Protein AF-A0A6H6JTF9-F1 (afdb_monomer_lite)

Foldseek 3Di:
DQVVVVVQVVVCVVVVHDDQKDKDADPQFDWDFPDDPVVAVPADQQEKAFAFDPPPPGFTDPRIIMHTPNNVNQLSCLLVCLVVPCVDPLSVPPPDPVCVRVSSVVSSVVVVRHYDHTDIDGPDRPDVLNDLDPPCVVVLVVVVVVQVVPPVSCVVCVVVNVVVVVVNVVSVVSCLVSCLVPVDLDLLLNLLSLCVVLVPDPVSVVCSVVSNVVSVVVSVVVVVVCVVPPDDPDPCPVSCPDLSSQLSVLVVQLVVCVVVVSVVVSVVSNVVSVVVVVVVVVD

Radius of gyration: 26.88 Å; chains: 1; bounding box: 50×72×64 Å

Secondary structure (DSSP, 8-state):
-HHHHHHHHHHHHHHT---SEEEEE-TTEEEEE---HHHHHT--TTEEEEEEPTTTTT-EEEEEEEEEHHHHHHHHTHHHHHHHTTTSTTTTT-S-GGGHHHHHHHHHHHTT-EEEE--EEEEEE--TTT------HHHHHHHHHHHHT-HHHHHHHHHHHHHHHHHHHHHHHHHHHHHHHHS-S-HHHHHHHHHHHHTTSHHHHHTHHHHHHHHHHHHHHHHHHHTTS-------HHHHTSHHHHHHHHHHHHHHTGGGTHHHHHHHHHHHHHHHHHHHH--

pLDDT: mean 80.0, std 16.19, range [35.72, 97.19]

Organism: Campylobacter jejuni (NCBI:txid197)

InterPro domains:
  IPR059418 Repeat of unknown function DUF8374 [PF28160] (135-279)

Sequence (283 aa):
NYQLFKSLVQYEAENNFQYDFIIKVRPDVEYNINFSIDKLEKLYINDLMIKHHESLYGGLNDNFAAGRRGAMEIYLSLWKYGFLNKSIDFFKNFPNFNSAHNLLQQFCSLMKINCICLESNTIKNFYFVDFIPPNFTKELKLDCKRIKNNIELEEKLSSSIDFLLKYEEYSKKGQLYNMVNKSCGHLSYKIGVILIHNSKTFIGILGIPIKILVCLYHHRYRTRHLISKNYYNCHSETIEESFTYRLGKSFIQASRNWYKGGYIKFWFDLYKLKKEYKNKKGK

Structure (mmCIF, N/CA/C/O backbone):
data_AF-A0A6H6JTF9-F1
#
_entry.id   AF-A0A6H6JTF9-F1
#
loop_
_atom_site.group_PDB
_atom_site.id
_atom_site.type_symbol
_atom_site.label_atom_id
_atom_site.label_alt_id
_atom_site.label_comp_id
_atom_site.label_asym_id
_atom_site.label_entity_id
_atom_site.label_seq_id
_atom_site.pdbx_PDB_ins_code
_atom_site.Cartn_x
_atom_site.Cartn_y
_atom_site.Cartn_z
_atom_site.occupancy
_atom_site.B_iso_or_equiv
_atom_site.auth_seq_id
_atom_site.auth_comp_id
_atom_site.auth_asym_id
_atom_site.auth_atom_id
_atom_site.pdbx_PDB_model_num
ATOM 1 N N . ASN A 1 1 ? -0.322 -9.987 -4.872 1.00 84.88 1 ASN A N 1
ATOM 2 C CA . ASN A 1 1 ? -0.124 -10.487 -6.253 1.00 84.88 1 ASN A CA 1
ATOM 3 C C . ASN A 1 1 ? -0.653 -11.902 -6.463 1.00 84.88 1 ASN A C 1
ATOM 5 O O . ASN A 1 1 ? -1.573 -12.039 -7.248 1.00 84.88 1 ASN A O 1
ATOM 9 N N . TYR A 1 2 ? -0.198 -12.937 -5.746 1.00 90.12 2 TYR A N 1
ATOM 10 C CA . TYR A 1 2 ? -0.671 -14.304 -6.043 1.00 90.12 2 TYR A CA 1
ATOM 11 C C . TYR A 1 2 ? -2.181 -14.530 -5.821 1.00 90.12 2 TYR A C 1
ATOM 13 O O . TYR A 1 2 ? -2.832 -15.192 -6.618 1.00 90.12 2 TYR A O 1
ATOM 21 N N . GLN A 1 3 ? -2.771 -13.935 -4.778 1.00 89.31 3 GLN A N 1
ATOM 22 C CA . GLN A 1 3 ? -4.228 -14.005 -4.574 1.00 89.31 3 GLN A CA 1
ATOM 23 C C . GLN A 1 3 ? -5.004 -13.341 -5.724 1.00 89.31 3 GLN A C 1
ATOM 25 O O . GLN A 1 3 ? -5.981 -13.909 -6.189 1.00 89.31 3 GLN A O 1
ATOM 30 N N . LEU A 1 4 ? -4.512 -12.204 -6.234 1.00 88.56 4 LEU A N 1
ATOM 31 C CA . LEU A 1 4 ? -5.079 -11.522 -7.405 1.00 88.56 4 LEU A CA 1
ATOM 32 C C . LEU A 1 4 ? -5.065 -12.435 -8.639 1.00 88.56 4 LEU A C 1
ATOM 34 O O . LEU A 1 4 ? -6.060 -12.520 -9.346 1.00 88.56 4 LEU A O 1
ATOM 38 N N . PHE A 1 5 ? -3.960 -13.151 -8.867 1.00 93.19 5 PHE A N 1
ATOM 39 C CA . PHE A 1 5 ? -3.866 -14.108 -9.968 1.00 93.19 5 PHE A CA 1
ATOM 40 C C . PHE A 1 5 ? -4.888 -15.241 -9.846 1.00 93.19 5 PHE A C 1
ATOM 42 O O . PHE A 1 5 ? -5.543 -15.576 -10.823 1.00 93.19 5 PHE A O 1
ATOM 49 N N . LYS A 1 6 ? -5.082 -15.792 -8.643 1.00 93.44 6 LYS A N 1
ATOM 50 C CA . LYS A 1 6 ? -6.104 -16.827 -8.426 1.00 93.44 6 LYS A CA 1
ATOM 51 C C . LYS A 1 6 ? -7.516 -16.321 -8.717 1.00 93.44 6 LYS A C 1
ATOM 53 O O . LYS A 1 6 ? -8.286 -17.051 -9.323 1.00 93.44 6 LYS A O 1
ATOM 58 N N . SER A 1 7 ? -7.838 -15.087 -8.325 1.00 93.12 7 SER A N 1
ATOM 59 C CA . SER A 1 7 ? -9.131 -14.473 -8.651 1.00 93.12 7 SER A CA 1
ATOM 60 C C . SER A 1 7 ? -9.325 -14.300 -10.161 1.00 93.12 7 SER A C 1
ATOM 62 O O . SER A 1 7 ? -10.415 -14.559 -10.655 1.00 93.12 7 SER A O 1
ATOM 64 N N . LEU A 1 8 ? -8.273 -13.924 -10.899 1.00 93.56 8 LEU A N 1
ATOM 65 C CA . LEU A 1 8 ? -8.310 -13.865 -12.364 1.00 93.56 8 LEU A CA 1
ATOM 66 C C . LEU A 1 8 ? -8.563 -15.252 -12.976 1.00 93.56 8 LEU A C 1
ATOM 68 O O . LEU A 1 8 ? -9.468 -15.392 -13.785 1.00 93.56 8 LEU A O 1
ATOM 72 N N . VAL A 1 9 ? -7.805 -16.273 -12.563 1.00 94.44 9 VAL A N 1
ATOM 73 C CA . VAL A 1 9 ? -7.954 -17.655 -13.063 1.00 94.44 9 VAL A CA 1
ATOM 74 C C . VAL A 1 9 ? -9.353 -18.204 -12.789 1.00 94.44 9 VAL A C 1
ATOM 76 O O . VAL A 1 9 ? -9.933 -18.877 -13.634 1.00 94.44 9 VAL A O 1
ATOM 79 N N . GLN A 1 10 ? -9.903 -17.914 -11.610 1.00 94.31 10 GLN A N 1
ATOM 80 C CA . GLN A 1 10 ? -11.269 -18.295 -11.277 1.00 94.31 10 GLN A CA 1
ATOM 81 C C . GLN A 1 10 ? -12.275 -17.635 -12.229 1.00 94.31 10 GLN A C 1
ATOM 83 O O . GLN A 1 10 ? -13.138 -18.320 -12.765 1.00 94.31 10 GLN A O 1
ATOM 88 N N . TYR A 1 11 ? -12.131 -16.335 -12.486 1.00 93.50 11 TYR A N 1
ATOM 89 C CA . TYR A 1 11 ? -13.001 -15.608 -13.407 1.00 93.50 11 TYR A CA 1
ATOM 90 C C . TYR A 1 11 ? -12.892 -16.120 -14.855 1.00 93.50 11 TYR A C 1
ATOM 92 O O . TYR A 1 11 ? -13.912 -16.313 -15.512 1.00 93.50 11 TYR A O 1
ATOM 100 N N . GLU A 1 12 ? -11.675 -16.394 -15.336 1.00 96.19 12 GLU A N 1
ATOM 101 C CA . GLU A 1 12 ? -11.415 -17.039 -16.636 1.00 96.19 12 GLU A CA 1
ATOM 102 C C . GLU A 1 12 ? -12.184 -18.373 -16.751 1.00 96.19 12 GLU A C 1
ATOM 104 O O . GLU A 1 12 ? -12.898 -18.608 -17.727 1.00 96.19 12 GLU A O 1
ATOM 109 N N . ALA A 1 13 ? -12.108 -19.216 -15.714 1.00 96.31 13 ALA A N 1
ATOM 110 C CA . ALA A 1 13 ? -12.786 -20.511 -15.673 1.00 96.31 13 ALA A CA 1
ATOM 111 C C . ALA A 1 13 ? -14.319 -20.388 -15.641 1.00 96.31 13 ALA A C 1
ATOM 113 O O . ALA A 1 13 ? -15.006 -21.108 -16.362 1.00 96.31 13 ALA A O 1
ATOM 114 N N . GLU A 1 14 ? -14.857 -19.463 -14.843 1.00 96.75 14 GLU A N 1
ATOM 115 C CA . GLU A 1 14 ? -16.302 -19.209 -14.738 1.00 96.75 14 GLU A CA 1
ATOM 116 C C . GLU A 1 14 ? -16.915 -18.717 -16.060 1.00 96.75 14 GLU A C 1
ATOM 118 O O . GLU A 1 14 ? -18.098 -18.944 -16.308 1.00 96.75 14 GLU A O 1
ATOM 123 N N . ASN A 1 15 ? -16.119 -18.074 -16.919 1.00 97.12 15 ASN A N 1
ATOM 124 C CA . ASN A 1 15 ? -16.582 -17.476 -18.173 1.00 97.12 15 ASN A CA 1
ATOM 125 C C . ASN A 1 15 ? -16.064 -18.198 -19.431 1.00 97.12 15 ASN A C 1
ATOM 127 O O . ASN A 1 15 ? -16.344 -17.757 -20.544 1.00 97.12 15 ASN A O 1
ATOM 131 N N . ASN A 1 16 ? -15.342 -19.312 -19.268 1.00 97.19 16 ASN A N 1
ATOM 132 C CA . ASN A 1 16 ? -14.824 -20.155 -20.349 1.00 97.19 16 ASN A CA 1
ATOM 133 C C . ASN A 1 16 ? -13.982 -19.398 -21.399 1.00 97.19 16 ASN A C 1
ATOM 135 O O . ASN A 1 16 ? -14.127 -19.607 -22.605 1.00 97.19 16 ASN A O 1
ATOM 139 N N . PHE A 1 17 ? -13.093 -18.512 -20.947 1.00 96.56 17 PHE A N 1
ATOM 140 C CA . PHE A 1 17 ? -12.107 -17.857 -21.808 1.00 96.56 17 PHE A CA 1
ATOM 141 C C . PHE A 1 17 ? -10.800 -17.605 -21.047 1.00 96.56 17 PHE A C 1
ATOM 143 O O . PHE A 1 17 ? -10.760 -17.686 -19.822 1.00 96.56 17 PHE A O 1
ATOM 150 N N . GLN A 1 18 ? -9.725 -17.277 -21.765 1.00 96.44 18 GLN A N 1
ATOM 151 C CA . GLN A 1 18 ? -8.445 -16.891 -21.172 1.00 96.44 18 GLN A CA 1
ATOM 152 C C . GLN A 1 18 ? -7.961 -15.571 -21.770 1.00 96.44 18 GLN A C 1
ATOM 154 O O . GLN A 1 18 ? -8.155 -15.318 -22.957 1.00 96.44 18 GLN A O 1
ATOM 159 N N . TYR A 1 19 ? -7.325 -14.730 -20.956 1.00 96.19 19 TYR A N 1
ATOM 160 C CA . TYR A 1 19 ? -6.717 -13.498 -21.447 1.00 96.19 19 TYR A CA 1
ATOM 161 C C . TYR A 1 19 ? -5.346 -13.762 -22.079 1.00 96.19 19 TYR A C 1
ATOM 163 O O . TYR A 1 19 ? -4.487 -14.381 -21.452 1.00 96.19 19 TYR A O 1
ATOM 171 N N . ASP A 1 20 ? -5.091 -13.201 -23.263 1.00 95.56 20 ASP A N 1
ATOM 172 C CA . ASP A 1 20 ? -3.766 -13.236 -23.908 1.00 95.56 20 ASP A CA 1
ATOM 173 C C . ASP A 1 20 ? -2.741 -12.336 -23.203 1.00 95.56 20 ASP A C 1
ATOM 175 O O . ASP A 1 20 ? -1.546 -12.646 -23.120 1.00 95.56 20 ASP A O 1
ATOM 179 N N . PHE A 1 21 ? -3.226 -11.219 -22.659 1.00 95.94 21 PHE A N 1
ATOM 180 C CA . PHE A 1 21 ? -2.446 -10.210 -21.954 1.00 95.94 21 PHE A CA 1
ATOM 181 C C . PHE A 1 21 ? -3.058 -9.934 -20.587 1.00 95.94 21 PHE A C 1
ATOM 183 O O . PHE A 1 21 ? -4.274 -9.833 -20.444 1.00 95.94 21 PHE A O 1
ATOM 190 N N . ILE A 1 22 ? -2.207 -9.752 -19.579 1.00 95.69 22 ILE A N 1
ATOM 191 C CA . ILE A 1 22 ? -2.634 -9.322 -18.246 1.00 95.69 22 ILE A CA 1
ATOM 192 C C . ILE A 1 22 ? -1.967 -7.988 -17.936 1.00 95.69 22 ILE A C 1
ATOM 194 O O . ILE A 1 22 ? -0.756 -7.833 -18.090 1.00 95.69 22 ILE A O 1
ATOM 198 N N . ILE A 1 23 ? -2.763 -7.046 -17.433 1.00 93.12 23 ILE A N 1
ATOM 199 C CA . ILE A 1 23 ? -2.294 -5.764 -16.913 1.00 93.12 23 ILE A CA 1
ATOM 200 C C . ILE A 1 23 ? -2.615 -5.718 -15.422 1.00 93.12 23 ILE A C 1
ATOM 202 O O . ILE A 1 23 ? -3.769 -5.820 -15.010 1.00 93.12 23 ILE A O 1
ATOM 206 N N . LYS A 1 24 ? -1.583 -5.551 -14.598 1.00 92.38 24 LYS A N 1
ATOM 207 C CA . LYS A 1 24 ? -1.696 -5.352 -13.157 1.00 92.38 24 LYS A CA 1
ATOM 208 C C . LYS A 1 24 ? -1.441 -3.888 -12.835 1.00 92.38 24 LYS A C 1
ATOM 210 O O . LYS A 1 24 ? -0.353 -3.367 -13.073 1.00 92.38 24 LYS A O 1
ATOM 215 N N . VAL A 1 25 ? -2.414 -3.273 -12.174 1.00 88.56 25 VAL A N 1
ATOM 216 C CA . VAL A 1 25 ? -2.309 -1.931 -11.596 1.00 88.56 25 VAL A CA 1
ATOM 217 C C . VAL A 1 25 ? -2.583 -1.973 -10.095 1.00 88.56 25 VAL A C 1
ATOM 219 O O . VAL A 1 25 ? -3.136 -2.938 -9.563 1.00 88.56 25 VAL A O 1
ATOM 222 N N . ARG A 1 26 ? -2.152 -0.937 -9.387 1.00 84.31 26 ARG A N 1
ATOM 223 C CA . ARG A 1 26 ? -2.557 -0.640 -8.019 1.00 84.31 26 ARG A CA 1
ATOM 224 C C . ARG A 1 26 ? -3.711 0.363 -8.053 1.00 84.31 26 ARG A C 1
ATOM 226 O O . ARG A 1 26 ? -3.613 1.353 -8.767 1.00 84.31 26 ARG A O 1
ATOM 233 N N . PRO A 1 27 ? -4.773 0.157 -7.266 1.00 79.06 27 PRO A N 1
ATOM 234 C CA . PRO A 1 27 ? -5.902 1.084 -7.240 1.00 79.06 27 PRO A CA 1
ATOM 235 C C . PRO A 1 27 ? -5.583 2.411 -6.530 1.00 79.06 27 PRO A C 1
ATOM 237 O O . PRO A 1 27 ? -6.307 3.382 -6.703 1.00 79.06 27 PRO A O 1
ATOM 240 N N . ASP A 1 28 ? -4.516 2.468 -5.728 1.00 73.31 28 ASP A N 1
ATOM 241 C CA . ASP A 1 28 ? -4.126 3.632 -4.923 1.00 73.31 28 ASP A CA 1
ATOM 242 C C . ASP A 1 28 ? -3.075 4.536 -5.597 1.00 73.31 28 ASP A C 1
ATOM 244 O O . ASP A 1 28 ? -2.430 5.349 -4.934 1.00 73.31 28 ASP A O 1
ATOM 248 N N . VAL A 1 29 ? -2.860 4.392 -6.906 1.00 74.25 29 VAL A N 1
ATOM 249 C CA . VAL A 1 29 ? -1.847 5.146 -7.657 1.00 74.25 29 VAL A CA 1
ATOM 250 C C . VAL A 1 29 ? -2.489 5.818 -8.865 1.00 74.25 29 VAL A C 1
ATOM 252 O O . VAL A 1 29 ? -3.245 5.194 -9.604 1.00 74.25 29 VAL A O 1
ATOM 255 N N . GLU A 1 30 ? -2.162 7.094 -9.080 1.00 75.88 30 GLU A N 1
ATOM 256 C CA . GLU A 1 30 ? -2.507 7.799 -10.313 1.00 75.88 30 GLU A CA 1
ATOM 257 C C . GLU A 1 30 ? -1.397 7.598 -11.351 1.00 75.88 30 GLU A C 1
ATOM 259 O O . GLU A 1 30 ? -0.212 7.846 -11.093 1.00 75.88 30 GLU A O 1
ATOM 264 N N . TYR A 1 31 ? -1.791 7.135 -12.533 1.00 73.44 31 TYR A N 1
ATOM 265 C CA . TYR A 1 31 ? -0.878 6.722 -13.586 1.00 73.44 31 TYR A CA 1
ATOM 266 C C . TYR A 1 31 ? -0.870 7.725 -14.735 1.00 73.44 31 TYR A C 1
ATOM 268 O O . TYR A 1 31 ? -1.893 7.945 -15.373 1.00 73.44 31 TYR A O 1
ATOM 276 N N . ASN A 1 32 ? 0.310 8.258 -15.055 1.00 78.69 32 ASN A N 1
ATOM 277 C CA . ASN A 1 32 ? 0.595 8.825 -16.369 1.00 78.69 32 ASN A CA 1
ATOM 278 C C . ASN A 1 32 ? 1.645 7.949 -17.042 1.00 78.69 32 ASN A C 1
ATOM 280 O O . ASN A 1 32 ? 2.846 8.054 -16.774 1.00 78.69 32 ASN A O 1
ATOM 284 N N . ILE A 1 33 ? 1.153 6.996 -17.825 1.00 71.69 33 ILE A N 1
ATOM 285 C CA . ILE A 1 33 ? 1.964 5.969 -18.460 1.00 71.69 33 ILE A CA 1
ATOM 286 C C . ILE A 1 33 ? 1.869 6.153 -19.969 1.00 71.69 33 ILE A C 1
ATOM 288 O O . ILE A 1 33 ? 0.774 6.227 -20.522 1.00 71.69 33 ILE A O 1
ATOM 292 N N . ASN A 1 34 ? 3.020 6.130 -20.642 1.00 75.44 34 ASN A N 1
ATOM 293 C CA . ASN A 1 34 ? 3.084 6.009 -22.092 1.00 75.44 34 ASN A CA 1
ATOM 294 C C . ASN A 1 34 ? 2.779 4.555 -22.521 1.00 75.44 34 ASN A C 1
ATOM 296 O O . ASN A 1 34 ? 3.687 3.771 -22.820 1.00 75.44 34 ASN A O 1
ATOM 300 N N . PHE A 1 35 ? 1.496 4.189 -22.507 1.00 80.38 35 PHE A N 1
ATOM 301 C CA . PHE A 1 35 ? 0.985 2.842 -22.772 1.00 80.38 35 PHE A CA 1
ATOM 302 C C . PHE A 1 35 ? 0.077 2.817 -24.008 1.00 80.38 35 PHE A C 1
ATOM 304 O O . PHE A 1 35 ? -0.772 3.691 -24.162 1.00 80.38 35 PHE A O 1
ATOM 311 N N . SER A 1 36 ? 0.231 1.808 -24.868 1.00 84.19 36 SER A N 1
ATOM 312 C CA . SER A 1 36 ? -0.639 1.577 -26.028 1.00 84.19 36 SER A CA 1
ATOM 313 C C . SER A 1 36 ? -0.789 0.081 -26.312 1.00 84.19 36 SER A C 1
ATOM 315 O O . SER A 1 36 ? 0.049 -0.721 -25.891 1.00 84.19 36 SER A O 1
ATOM 317 N N . ILE A 1 37 ? -1.843 -0.289 -27.043 1.00 86.00 37 ILE A N 1
ATOM 318 C CA . ILE A 1 37 ? -2.088 -1.677 -27.466 1.00 86.00 37 ILE A CA 1
ATOM 319 C C . ILE A 1 37 ? -0.940 -2.169 -28.361 1.00 86.00 37 ILE A C 1
ATOM 321 O O . ILE A 1 37 ? -0.381 -3.227 -28.095 1.00 86.00 37 ILE A O 1
ATOM 325 N N . ASP A 1 38 ? -0.467 -1.345 -29.300 1.00 89.38 38 ASP A N 1
ATOM 326 C CA . ASP A 1 38 ? 0.670 -1.684 -30.173 1.00 89.38 38 ASP A CA 1
ATOM 327 C C . ASP A 1 38 ? 1.943 -2.063 -29.399 1.00 89.38 38 ASP A C 1
ATOM 329 O O . ASP A 1 38 ? 2.763 -2.851 -29.870 1.00 89.38 38 ASP A O 1
ATOM 333 N N . LYS A 1 39 ? 2.154 -1.474 -28.213 1.00 87.62 39 LYS A N 1
ATOM 334 C CA . LYS A 1 39 ? 3.294 -1.812 -27.350 1.00 87.62 39 LYS A CA 1
ATOM 335 C C . LYS A 1 39 ? 3.121 -3.177 -26.696 1.00 87.62 39 LYS A C 1
ATOM 337 O O . LYS A 1 39 ? 4.109 -3.894 -26.579 1.00 87.62 39 LYS A O 1
ATOM 342 N N . LEU A 1 40 ? 1.899 -3.534 -26.294 1.00 90.31 40 LEU A N 1
ATOM 343 C CA . LEU A 1 40 ? 1.593 -4.864 -25.764 1.00 90.31 40 LEU A CA 1
ATOM 344 C C . LEU A 1 40 ? 1.783 -5.944 -26.827 1.00 90.31 40 LEU A C 1
ATOM 346 O O . LEU A 1 40 ? 2.399 -6.969 -26.553 1.00 90.31 40 LEU A O 1
ATOM 350 N N . GLU A 1 41 ? 1.286 -5.713 -28.041 1.00 91.62 41 GLU A N 1
ATOM 351 C CA . GLU A 1 41 ? 1.346 -6.704 -29.120 1.00 91.62 41 GLU A CA 1
ATOM 352 C C . GLU A 1 41 ? 2.786 -7.055 -29.516 1.00 91.62 41 GLU A C 1
ATOM 354 O O . GLU A 1 41 ? 3.077 -8.206 -29.851 1.00 91.62 41 GLU A O 1
ATOM 359 N N . LYS A 1 42 ? 3.703 -6.087 -29.390 1.00 92.94 42 LYS A N 1
ATOM 360 C CA . LYS A 1 42 ? 5.143 -6.247 -29.646 1.00 92.94 42 LYS A CA 1
ATOM 361 C C . LYS A 1 42 ? 5.900 -7.024 -28.565 1.00 92.94 42 LYS A C 1
ATOM 363 O O . LYS A 1 42 ? 7.075 -7.313 -28.771 1.00 92.94 42 LYS A O 1
ATOM 368 N N . LEU A 1 43 ? 5.274 -7.353 -27.434 1.00 93.75 43 LEU A N 1
ATOM 369 C CA . LEU A 1 43 ? 5.933 -8.106 -26.368 1.00 93.75 43 LEU A CA 1
ATOM 370 C C . LEU A 1 43 ? 6.176 -9.556 -26.780 1.00 93.75 43 LEU A C 1
ATOM 372 O O . LEU A 1 43 ? 5.259 -10.251 -27.234 1.00 93.75 43 LEU A O 1
ATOM 376 N N . TYR A 1 44 ? 7.392 -10.042 -26.541 1.00 95.00 44 TYR A N 1
ATOM 377 C CA . TYR A 1 44 ? 7.704 -11.464 -26.614 1.00 95.00 44 TYR A CA 1
ATOM 378 C C . TYR A 1 44 ? 7.115 -12.224 -25.417 1.00 95.00 44 TYR A C 1
ATOM 380 O O . TYR A 1 44 ? 6.645 -11.649 -24.435 1.00 95.00 44 TYR A O 1
ATOM 388 N N . ILE A 1 45 ? 7.128 -13.558 -25.492 1.00 95.25 45 ILE A N 1
ATOM 389 C CA . ILE A 1 45 ? 6.483 -14.439 -24.503 1.00 95.25 45 ILE A CA 1
ATOM 390 C C . ILE A 1 45 ? 6.988 -14.255 -23.065 1.00 95.25 45 ILE A C 1
ATOM 392 O O . ILE A 1 45 ? 6.212 -14.435 -22.128 1.00 95.25 45 ILE A O 1
ATOM 396 N N . ASN A 1 46 ? 8.249 -13.845 -22.904 1.00 96.31 46 ASN A N 1
ATOM 397 C CA . ASN A 1 46 ? 8.899 -13.624 -21.611 1.00 96.31 46 ASN A CA 1
ATOM 398 C C . ASN A 1 46 ? 9.080 -12.140 -21.274 1.00 96.31 46 ASN A C 1
ATOM 400 O O . ASN A 1 46 ? 9.720 -11.819 -20.272 1.00 96.31 46 ASN A O 1
ATOM 404 N N . ASP A 1 47 ? 8.551 -11.237 -22.097 1.00 96.00 47 ASP A N 1
ATOM 405 C CA . ASP A 1 47 ? 8.677 -9.812 -21.844 1.00 96.00 47 ASP A CA 1
ATOM 406 C C . ASP A 1 47 ? 7.656 -9.356 -20.804 1.00 96.00 47 ASP A C 1
ATOM 408 O O . ASP A 1 47 ? 6.473 -9.709 -20.834 1.00 96.00 47 ASP A O 1
ATOM 412 N N . LEU A 1 48 ? 8.134 -8.522 -19.887 1.00 94.94 48 LEU A N 1
ATOM 413 C CA . LEU A 1 48 ? 7.345 -7.901 -18.842 1.00 94.94 48 LEU A CA 1
ATOM 414 C C . LEU A 1 48 ? 7.584 -6.396 -18.881 1.00 94.94 48 LEU A C 1
ATOM 416 O O . LEU A 1 48 ? 8.643 -5.914 -18.482 1.00 94.94 48 LEU A O 1
ATOM 420 N N . MET A 1 49 ? 6.581 -5.643 -19.319 1.00 93.06 49 MET A N 1
ATOM 421 C CA . MET A 1 49 ? 6.570 -4.194 -19.153 1.00 93.06 49 MET A CA 1
ATOM 422 C C . MET A 1 49 ? 6.353 -3.880 -17.679 1.00 93.06 49 MET A C 1
ATOM 424 O O . MET A 1 49 ? 5.298 -4.183 -17.124 1.00 93.06 49 MET A O 1
ATOM 428 N N . ILE A 1 50 ? 7.336 -3.263 -17.031 1.00 90.44 50 ILE A N 1
ATOM 429 C CA . ILE A 1 50 ? 7.286 -2.986 -15.595 1.00 90.44 50 ILE A CA 1
ATOM 430 C C . ILE A 1 50 ? 7.901 -1.628 -15.278 1.00 90.44 50 ILE A C 1
ATOM 432 O O . ILE A 1 50 ? 8.858 -1.164 -15.909 1.00 90.44 50 ILE A O 1
ATOM 436 N N . LYS A 1 51 ? 7.330 -0.959 -14.276 1.00 85.94 51 LYS A N 1
ATOM 437 C CA . LYS A 1 51 ? 7.857 0.316 -13.803 1.00 85.94 51 LYS A CA 1
ATOM 438 C C . LYS A 1 51 ? 9.207 0.099 -13.116 1.00 85.94 51 LYS A C 1
ATOM 440 O O . LYS A 1 51 ? 9.352 -0.801 -12.293 1.00 85.94 51 LYS A O 1
ATOM 445 N N . HIS A 1 52 ? 10.172 0.959 -13.414 1.00 84.62 52 HIS A N 1
ATOM 446 C CA . HIS A 1 52 ? 11.452 1.000 -12.711 1.00 84.62 52 HIS A CA 1
ATOM 447 C C . HIS A 1 52 ? 11.447 2.140 -11.691 1.00 84.62 52 HIS A C 1
ATOM 449 O O . HIS A 1 52 ? 10.731 3.134 -11.834 1.00 84.62 52 HIS A O 1
ATOM 455 N N . HIS A 1 53 ? 12.204 1.977 -10.615 1.00 73.31 53 HIS A N 1
ATOM 456 C CA . HIS A 1 53 ? 12.319 2.980 -9.572 1.00 73.31 53 HIS A CA 1
ATOM 457 C C . HIS A 1 53 ? 13.360 4.030 -9.972 1.00 73.31 53 HIS A C 1
ATOM 459 O O . HIS A 1 53 ? 14.544 3.715 -10.086 1.00 73.31 53 HIS A O 1
ATOM 465 N N . GLU A 1 54 ? 12.937 5.287 -10.115 1.00 65.00 54 GLU A N 1
ATOM 466 C CA . GLU A 1 54 ? 13.826 6.399 -10.491 1.00 65.00 54 GLU A CA 1
ATOM 467 C C . GLU A 1 54 ? 14.961 6.609 -9.471 1.00 65.00 54 GLU A C 1
ATOM 469 O O . GLU A 1 54 ? 16.075 6.958 -9.842 1.00 65.00 54 GLU A O 1
ATOM 474 N N . SER A 1 55 ? 14.709 6.345 -8.181 1.00 61.72 55 SER A N 1
ATOM 475 C CA . SER A 1 55 ? 15.676 6.599 -7.100 1.00 61.72 55 SER A CA 1
ATOM 476 C C . SER A 1 55 ? 16.427 5.374 -6.551 1.00 61.72 55 SER A C 1
ATOM 478 O O . SER A 1 55 ? 17.219 5.542 -5.629 1.00 61.72 55 SER A O 1
ATOM 480 N N . LEU A 1 56 ? 16.170 4.149 -7.035 1.00 58.44 56 LEU A N 1
ATOM 481 C CA . LEU A 1 56 ? 16.809 2.916 -6.520 1.00 58.44 56 LEU A CA 1
ATOM 482 C C . LEU A 1 56 ? 17.659 2.224 -7.594 1.00 58.44 56 LEU A C 1
ATOM 484 O O . LEU A 1 56 ? 17.542 1.017 -7.787 1.00 58.44 56 LEU A O 1
ATOM 488 N N . TYR A 1 57 ? 18.479 2.988 -8.320 1.00 61.66 57 TYR A N 1
ATOM 489 C CA . TYR A 1 57 ? 19.421 2.455 -9.317 1.00 61.66 57 TYR A CA 1
ATOM 490 C C . TYR A 1 57 ? 18.778 1.506 -10.354 1.00 61.66 57 TYR A C 1
ATOM 492 O O . TYR A 1 57 ? 19.401 0.541 -10.786 1.00 61.66 57 TYR A O 1
ATOM 500 N N . GLY A 1 58 ? 17.519 1.751 -10.741 1.00 67.88 58 GLY A N 1
ATOM 501 C CA . GLY A 1 58 ? 16.815 0.923 -11.727 1.00 67.88 58 GLY A CA 1
ATOM 502 C C . GLY A 1 58 ? 16.143 -0.344 -11.180 1.00 67.88 58 GLY A C 1
ATOM 503 O O . GLY A 1 58 ? 15.752 -1.198 -11.969 1.00 67.88 58 GLY A O 1
ATOM 504 N N . GLY A 1 59 ? 15.965 -0.482 -9.861 1.00 79.94 59 GLY A N 1
ATOM 505 C CA . GLY A 1 59 ? 15.190 -1.588 -9.283 1.00 79.94 59 GLY A CA 1
ATOM 506 C C . GLY A 1 59 ? 13.731 -1.633 -9.766 1.00 79.94 59 GLY A C 1
ATOM 507 O O . GLY A 1 59 ? 13.144 -0.606 -10.118 1.00 79.94 59 GLY A O 1
ATOM 508 N N . LEU A 1 60 ? 13.120 -2.821 -9.757 1.00 87.31 60 LEU A N 1
ATOM 509 C CA . LEU A 1 60 ? 11.741 -3.008 -10.221 1.00 87.31 60 LEU A CA 1
ATOM 510 C C . LEU A 1 60 ? 10.713 -2.501 -9.199 1.00 87.31 60 LEU A C 1
ATOM 512 O O . LEU A 1 60 ? 10.802 -2.761 -7.995 1.00 87.31 60 LEU A O 1
ATOM 516 N N . ASN A 1 61 ? 9.691 -1.808 -9.693 1.00 85.19 61 ASN A N 1
ATOM 517 C CA . ASN A 1 61 ? 8.574 -1.292 -8.915 1.00 85.19 61 ASN A CA 1
ATOM 518 C C . ASN A 1 61 ? 7.289 -2.041 -9.296 1.00 85.19 61 ASN A C 1
ATOM 520 O O . ASN A 1 61 ? 6.872 -2.052 -10.452 1.00 85.19 61 ASN A O 1
ATOM 524 N N . ASP A 1 62 ? 6.635 -2.645 -8.306 1.00 84.12 62 ASP A N 1
ATOM 525 C CA . ASP A 1 62 ? 5.450 -3.474 -8.500 1.00 84.12 62 ASP A CA 1
ATOM 526 C C . ASP A 1 62 ? 4.150 -2.669 -8.652 1.00 84.12 62 ASP A C 1
ATOM 528 O O . ASP A 1 62 ? 3.072 -3.258 -8.711 1.00 84.12 62 ASP A O 1
ATOM 532 N N . ASN A 1 63 ? 4.212 -1.337 -8.750 1.00 86.56 63 ASN A N 1
ATOM 533 C CA . ASN A 1 63 ? 3.044 -0.485 -8.964 1.00 86.56 63 ASN A CA 1
ATOM 534 C C . ASN A 1 63 ? 2.300 -0.812 -10.263 1.00 86.56 63 ASN A C 1
ATOM 536 O O . ASN A 1 63 ? 1.071 -0.806 -10.264 1.00 86.56 63 ASN A O 1
ATOM 540 N N . PHE A 1 64 ? 3.021 -1.101 -11.344 1.00 89.50 64 PHE A N 1
ATOM 541 C CA . PHE A 1 64 ? 2.461 -1.447 -12.649 1.00 89.50 64 PHE A CA 1
ATOM 542 C C . PHE A 1 64 ? 3.257 -2.596 -13.257 1.00 89.50 64 PHE A C 1
ATOM 544 O O . PHE A 1 64 ? 4.487 -2.546 -13.252 1.00 89.50 64 PHE A O 1
ATOM 551 N N . ALA A 1 65 ? 2.563 -3.581 -13.822 1.00 92.75 65 ALA A N 1
ATOM 552 C CA . ALA A 1 65 ? 3.172 -4.614 -14.648 1.00 92.75 65 ALA A CA 1
ATOM 553 C C . ALA A 1 65 ? 2.201 -5.055 -15.749 1.00 92.75 65 ALA A C 1
ATOM 555 O O . ALA A 1 65 ? 1.010 -5.212 -15.483 1.00 92.75 65 ALA A O 1
ATOM 556 N N . ALA A 1 66 ? 2.697 -5.276 -16.960 1.00 94.12 66 ALA A N 1
ATOM 557 C CA . ALA A 1 66 ? 1.914 -5.801 -18.069 1.00 94.12 66 ALA A CA 1
ATOM 558 C C . ALA A 1 66 ? 2.746 -6.758 -18.920 1.00 94.12 66 ALA A C 1
ATOM 560 O O . ALA A 1 66 ? 3.945 -6.560 -19.107 1.00 94.12 66 ALA A O 1
ATOM 561 N N . GLY A 1 67 ? 2.105 -7.788 -19.454 1.00 95.56 67 GLY A N 1
ATOM 562 C CA . GLY A 1 67 ? 2.769 -8.767 -20.301 1.00 95.56 67 GLY A CA 1
ATOM 563 C C . GLY A 1 67 ? 1.804 -9.810 -20.831 1.00 95.56 67 GLY A C 1
ATOM 564 O O . GLY A 1 67 ? 0.610 -9.798 -20.512 1.00 95.56 67 GLY A O 1
ATOM 565 N N . ARG A 1 68 ? 2.337 -10.736 -21.628 1.00 96.06 68 ARG A N 1
ATOM 566 C CA . ARG A 1 68 ? 1.588 -11.920 -22.058 1.00 96.06 68 ARG A CA 1
ATOM 567 C C . ARG A 1 68 ? 1.230 -12.796 -20.861 1.00 96.06 68 ARG A C 1
ATOM 569 O O . ARG A 1 68 ? 1.912 -12.785 -19.830 1.00 96.06 68 ARG A O 1
ATOM 576 N N . ARG A 1 69 ? 0.172 -13.591 -21.019 1.00 95.19 69 ARG A N 1
ATOM 577 C CA . ARG A 1 69 ? -0.403 -14.456 -19.979 1.00 95.19 69 ARG A CA 1
ATOM 578 C C . ARG A 1 69 ? 0.633 -15.269 -19.201 1.00 95.19 69 ARG A C 1
ATOM 580 O O . ARG A 1 69 ? 0.572 -15.302 -17.973 1.00 95.19 69 ARG A O 1
ATOM 587 N N . GLY A 1 70 ? 1.589 -15.882 -19.903 1.00 95.44 70 GLY A N 1
ATOM 588 C CA . GLY A 1 70 ? 2.650 -16.703 -19.307 1.00 95.44 70 GLY A CA 1
ATOM 589 C C . GLY A 1 70 ? 3.628 -15.904 -18.439 1.00 95.44 70 GLY A C 1
ATOM 590 O O . GLY A 1 70 ? 3.832 -16.243 -17.273 1.00 95.44 70 GLY A O 1
ATOM 591 N N . ALA A 1 71 ? 4.181 -14.802 -18.958 1.00 96.75 71 ALA A N 1
ATOM 592 C CA . ALA A 1 71 ? 5.079 -13.931 -18.192 1.00 96.75 71 ALA A CA 1
ATOM 593 C C . ALA A 1 71 ? 4.395 -13.368 -16.934 1.00 96.75 71 ALA A C 1
ATOM 595 O O . ALA A 1 71 ? 4.980 -13.346 -15.848 1.00 96.75 71 ALA A O 1
ATOM 596 N N . MET A 1 72 ? 3.129 -12.961 -17.062 1.00 97.12 72 MET A N 1
ATOM 597 C CA . MET A 1 72 ? 2.358 -12.404 -15.951 1.00 97.12 72 MET A CA 1
ATOM 598 C C . MET A 1 72 ? 1.992 -13.445 -14.892 1.00 97.12 72 MET A C 1
ATOM 600 O O . MET A 1 72 ? 2.006 -13.125 -13.704 1.00 97.12 72 MET A O 1
ATOM 604 N N . GLU A 1 73 ? 1.728 -14.693 -15.276 1.00 96.81 73 GLU A N 1
ATOM 605 C CA . GLU A 1 73 ? 1.540 -15.793 -14.326 1.00 96.81 73 GLU A CA 1
ATOM 606 C C . GLU A 1 73 ? 2.776 -16.008 -13.454 1.00 96.81 73 GLU A C 1
ATOM 608 O O . GLU A 1 73 ? 2.666 -16.101 -12.226 1.00 96.81 73 GLU A O 1
ATOM 613 N N . ILE A 1 74 ? 3.956 -16.036 -14.075 1.00 96.56 74 ILE A N 1
ATOM 614 C CA . ILE A 1 74 ? 5.221 -16.189 -13.361 1.00 96.56 74 ILE A CA 1
ATOM 615 C C . ILE A 1 74 ? 5.429 -15.005 -12.412 1.00 96.56 74 ILE A C 1
ATOM 617 O O . ILE A 1 74 ? 5.625 -15.208 -11.210 1.00 96.56 74 ILE A O 1
ATOM 621 N N . TYR A 1 75 ? 5.319 -13.777 -12.928 1.00 96.12 75 TYR A N 1
ATOM 622 C CA . TYR A 1 75 ? 5.465 -12.542 -12.154 1.00 96.12 75 TYR A CA 1
ATOM 623 C C . TYR A 1 75 ? 4.524 -12.500 -10.936 1.00 96.12 75 TYR A C 1
ATOM 625 O O . TYR A 1 75 ? 4.955 -12.244 -9.806 1.00 96.12 75 TYR A O 1
ATOM 633 N N . LEU A 1 76 ? 3.235 -12.807 -11.123 1.00 95.94 76 LEU A N 1
ATOM 634 C CA . LEU A 1 76 ? 2.246 -12.783 -10.041 1.00 95.94 76 LEU A CA 1
ATOM 635 C C . LEU A 1 76 ? 2.434 -13.929 -9.031 1.00 95.94 76 LEU A C 1
ATOM 637 O O . LEU A 1 76 ? 1.946 -13.829 -7.898 1.00 95.94 76 LEU A O 1
ATOM 641 N N . SER A 1 77 ? 3.173 -14.975 -9.408 1.00 95.62 77 SER A N 1
ATOM 642 C CA . SER A 1 77 ? 3.436 -16.167 -8.599 1.00 95.62 77 SER A CA 1
ATOM 643 C C . SER A 1 77 ? 4.681 -16.083 -7.714 1.00 95.62 77 SER A C 1
ATOM 645 O O . SER A 1 77 ? 4.931 -17.037 -6.979 1.00 95.62 77 SER A O 1
ATOM 647 N N . LEU A 1 78 ? 5.419 -14.962 -7.682 1.00 93.62 78 LEU A N 1
ATOM 648 C CA . LEU A 1 78 ? 6.591 -14.777 -6.800 1.00 93.62 78 LEU A CA 1
ATOM 649 C C . LEU A 1 78 ? 6.339 -15.276 -5.365 1.00 93.62 78 LEU A C 1
ATOM 651 O O . LEU A 1 78 ? 7.127 -16.036 -4.814 1.00 93.62 78 LEU A O 1
ATOM 655 N N . TRP A 1 79 ? 5.207 -14.892 -4.770 1.00 91.88 79 TRP A N 1
ATOM 656 C CA . TRP A 1 79 ? 4.861 -15.282 -3.399 1.00 91.88 79 TRP A CA 1
ATOM 657 C C . TRP A 1 79 ? 4.585 -16.783 -3.257 1.00 91.88 79 TRP A C 1
ATOM 659 O O . TRP A 1 79 ? 4.965 -17.374 -2.250 1.00 91.88 79 TRP A O 1
ATOM 669 N N . LYS A 1 80 ? 3.960 -17.411 -4.262 1.00 93.88 80 LYS A N 1
ATOM 670 C CA . LYS A 1 80 ? 3.747 -18.866 -4.299 1.00 93.88 80 LYS A CA 1
ATOM 671 C C . LYS A 1 80 ? 5.097 -19.581 -4.292 1.00 93.88 80 LYS A C 1
ATOM 673 O O . LYS A 1 80 ? 5.325 -20.439 -3.444 1.00 93.88 80 LYS A O 1
ATOM 678 N N . TYR A 1 81 ? 5.997 -19.192 -5.195 1.00 93.56 81 TYR A N 1
ATOM 679 C CA . TYR A 1 81 ? 7.331 -19.783 -5.283 1.00 93.56 81 TYR A CA 1
ATOM 680 C C . TYR A 1 81 ? 8.148 -19.549 -4.013 1.00 93.56 81 TYR A C 1
ATOM 682 O O . TYR A 1 81 ? 8.759 -20.495 -3.522 1.00 93.56 81 TYR A O 1
ATOM 690 N N . GLY A 1 82 ? 8.087 -18.345 -3.438 1.00 92.56 82 GLY A N 1
ATOM 691 C CA . GLY A 1 82 ? 8.806 -18.015 -2.210 1.00 92.56 82 GLY A CA 1
ATOM 692 C C . GLY A 1 82 ? 8.383 -18.839 -0.999 1.00 92.56 82 GLY A C 1
ATOM 693 O O . GLY A 1 82 ? 9.233 -19.247 -0.213 1.00 92.56 82 GLY A O 1
ATOM 694 N N . PHE A 1 83 ? 7.092 -19.153 -0.859 1.00 92.75 83 PHE A N 1
ATOM 695 C CA . PHE A 1 83 ? 6.635 -20.033 0.219 1.00 92.75 83 PHE A CA 1
ATOM 696 C C . PHE A 1 83 ? 6.955 -21.511 -0.023 1.00 92.75 83 PHE A C 1
ATOM 698 O O . PHE A 1 83 ? 7.267 -22.213 0.936 1.00 92.75 83 PHE A O 1
ATOM 705 N N . LEU A 1 84 ? 6.888 -21.982 -1.273 1.00 94.38 84 LEU A N 1
ATOM 706 C CA . LEU A 1 84 ? 7.117 -23.393 -1.604 1.00 94.38 84 LEU A CA 1
ATOM 707 C C . LEU A 1 84 ? 8.600 -23.787 -1.601 1.00 94.38 84 LEU A C 1
ATOM 709 O O . LEU A 1 84 ? 8.920 -24.933 -1.309 1.00 94.38 84 LEU A O 1
ATOM 713 N N . ASN A 1 85 ? 9.507 -22.858 -1.909 1.00 93.00 85 ASN A N 1
ATOM 714 C CA . ASN A 1 85 ? 10.913 -23.170 -2.185 1.00 93.00 85 ASN A CA 1
ATOM 715 C C . ASN A 1 85 ? 11.876 -22.674 -1.098 1.00 93.00 85 ASN A C 1
ATOM 717 O O . ASN A 1 85 ? 12.997 -22.275 -1.400 1.00 93.00 85 ASN A O 1
ATOM 721 N N . LYS A 1 86 ? 11.472 -22.716 0.179 1.00 92.75 86 LYS A N 1
ATOM 722 C CA . LYS A 1 86 ? 12.315 -22.271 1.310 1.00 92.75 86 LYS A CA 1
ATOM 723 C C . LYS A 1 86 ? 13.633 -23.041 1.475 1.00 92.75 86 LYS A C 1
ATOM 725 O O . LYS A 1 86 ? 14.504 -22.587 2.209 1.00 92.75 86 LYS A O 1
ATOM 730 N N . SER A 1 87 ? 13.783 -24.189 0.816 1.00 92.75 87 SER A N 1
ATOM 731 C CA . SER A 1 87 ? 15.038 -24.945 0.759 1.00 92.75 87 SER A CA 1
ATOM 732 C C . SER A 1 87 ? 16.109 -24.284 -0.116 1.00 92.75 87 SER A C 1
ATOM 734 O O . SER A 1 87 ? 17.288 -24.570 0.063 1.00 92.75 87 SER A O 1
ATOM 736 N N . ILE A 1 88 ? 15.725 -23.406 -1.046 1.00 89.88 88 ILE A N 1
ATOM 737 C CA . ILE A 1 88 ? 16.654 -22.666 -1.903 1.00 89.88 88 ILE A CA 1
ATOM 738 C C . ILE A 1 88 ? 17.124 -21.425 -1.144 1.00 89.88 88 ILE A C 1
ATOM 740 O O . ILE A 1 88 ? 16.294 -20.658 -0.655 1.00 89.88 88 ILE A O 1
ATOM 744 N N . ASP A 1 89 ? 18.436 -21.174 -1.107 1.00 89.69 89 ASP A N 1
ATOM 745 C CA . ASP A 1 89 ? 19.014 -20.024 -0.394 1.00 89.69 89 ASP A CA 1
ATOM 746 C C . ASP A 1 89 ? 18.362 -18.687 -0.781 1.00 89.69 89 ASP A C 1
ATOM 748 O O . ASP A 1 89 ? 18.106 -17.847 0.082 1.00 89.69 89 ASP A O 1
ATOM 752 N N . PHE A 1 90 ? 17.986 -18.534 -2.055 1.00 89.00 90 PHE A N 1
ATOM 753 C CA . PHE A 1 90 ? 17.241 -17.383 -2.571 1.00 89.00 90 PHE A CA 1
ATOM 754 C C . PHE A 1 90 ? 15.929 -17.095 -1.810 1.00 89.00 90 PHE A C 1
ATOM 756 O O . PHE A 1 90 ? 15.601 -15.938 -1.551 1.00 89.00 90 PHE A O 1
ATOM 763 N N . PHE A 1 91 ? 15.184 -18.132 -1.411 1.00 91.75 91 PHE A N 1
ATOM 764 C CA . PHE A 1 91 ? 13.888 -18.016 -0.728 1.00 91.75 91 PHE A CA 1
ATOM 765 C C . PHE A 1 91 ? 13.928 -18.399 0.757 1.00 91.75 91 PHE A C 1
ATOM 767 O O . PHE A 1 91 ? 12.906 -18.314 1.440 1.00 91.75 91 PHE A O 1
ATOM 774 N N . LYS A 1 92 ? 15.093 -18.779 1.288 1.00 90.38 92 LYS A N 1
ATOM 775 C CA . LYS A 1 92 ? 15.274 -19.248 2.670 1.00 90.38 92 LYS A CA 1
ATOM 776 C C . LYS A 1 92 ? 14.677 -18.307 3.719 1.00 90.38 92 LYS A C 1
ATOM 778 O O . LYS A 1 92 ? 14.013 -18.751 4.651 1.00 90.38 92 LYS A O 1
ATOM 783 N N . ASN A 1 93 ? 14.850 -17.001 3.512 1.00 88.56 93 ASN A N 1
ATOM 784 C CA . ASN A 1 93 ? 14.363 -15.948 4.408 1.00 88.56 93 ASN A CA 1
ATOM 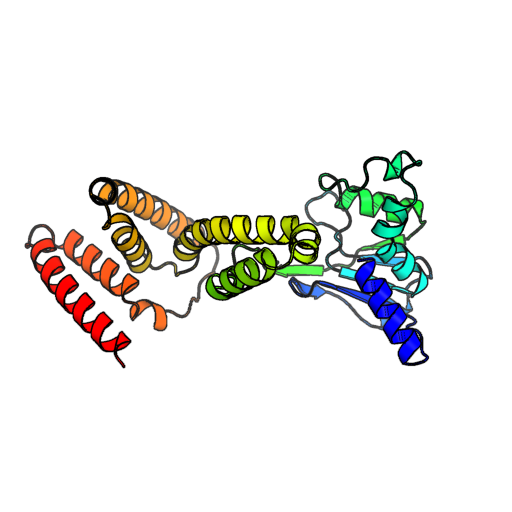785 C C . ASN A 1 93 ? 13.056 -15.291 3.922 1.00 88.56 93 ASN A C 1
ATOM 787 O O . ASN A 1 93 ? 12.737 -14.176 4.329 1.00 88.56 93 ASN A O 1
ATOM 791 N N . PHE A 1 94 ? 12.310 -15.927 3.013 1.00 88.69 94 PHE A N 1
ATOM 792 C CA . PHE A 1 94 ? 11.071 -15.359 2.486 1.00 88.69 94 PHE A CA 1
ATOM 793 C C . PHE A 1 94 ? 9.919 -15.448 3.516 1.00 88.69 94 PHE A C 1
ATOM 795 O O . PHE A 1 94 ? 9.684 -16.530 4.074 1.00 88.69 94 PHE A O 1
ATOM 802 N N . PRO A 1 95 ? 9.138 -14.364 3.733 1.00 85.19 95 PRO A N 1
ATOM 803 C CA . PRO A 1 95 ? 9.236 -13.040 3.104 1.00 85.19 95 PRO A CA 1
ATOM 804 C C . PRO A 1 95 ? 10.266 -12.117 3.783 1.00 85.19 95 PRO A C 1
ATOM 806 O O . PRO A 1 95 ? 10.261 -11.961 5.001 1.00 85.19 95 PRO A O 1
ATOM 809 N N . ASN A 1 96 ? 11.088 -11.425 2.984 1.00 79.12 96 ASN A N 1
ATOM 810 C CA . ASN A 1 96 ? 11.999 -10.380 3.464 1.00 79.12 96 ASN A CA 1
ATOM 811 C C . ASN A 1 96 ? 11.563 -9.006 2.931 1.00 79.12 96 ASN A C 1
ATOM 813 O O . ASN A 1 96 ? 11.764 -8.683 1.760 1.00 79.12 96 ASN A O 1
ATOM 817 N N . PHE A 1 97 ? 10.967 -8.189 3.799 1.00 69.50 97 PHE A N 1
ATOM 818 C CA . PHE A 1 97 ? 10.427 -6.879 3.421 1.00 69.50 97 PHE A CA 1
ATOM 819 C C . PHE A 1 97 ? 11.497 -5.798 3.229 1.00 69.50 97 PHE A C 1
ATOM 821 O O . PHE A 1 97 ? 11.237 -4.816 2.539 1.00 69.50 97 PHE A O 1
ATOM 828 N N . ASN A 1 98 ? 12.707 -5.986 3.763 1.00 67.69 98 ASN A N 1
ATOM 829 C CA . ASN A 1 98 ? 13.788 -5.005 3.627 1.00 67.69 98 ASN A CA 1
ATOM 830 C C . ASN A 1 98 ? 14.385 -4.974 2.212 1.00 67.69 98 ASN A C 1
ATOM 832 O O . ASN A 1 98 ? 15.036 -4.002 1.841 1.00 67.69 98 ASN A O 1
ATOM 836 N N . SER A 1 99 ? 14.167 -6.022 1.413 1.00 68.62 99 SER A N 1
ATOM 837 C CA . SER A 1 99 ? 14.737 -6.162 0.070 1.00 68.62 99 SER A CA 1
ATOM 838 C C . SER A 1 99 ? 13.695 -6.480 -1.003 1.00 68.62 99 SER A C 1
ATOM 840 O O . SER A 1 99 ? 14.064 -6.954 -2.073 1.00 68.62 99 SER A O 1
ATOM 842 N N . ALA A 1 100 ? 12.407 -6.205 -0.763 1.00 73.31 100 ALA A N 1
ATOM 843 C CA . ALA A 1 100 ? 11.310 -6.638 -1.639 1.00 73.31 100 ALA A CA 1
ATOM 844 C C . ALA A 1 100 ? 11.497 -6.254 -3.125 1.00 73.31 100 ALA A C 1
ATOM 846 O O . ALA A 1 100 ? 11.250 -7.077 -4.005 1.00 73.31 100 ALA A O 1
ATOM 847 N N . HIS A 1 101 ? 11.997 -5.045 -3.412 1.00 78.25 101 HIS A N 1
ATOM 848 C CA . HIS A 1 101 ? 12.281 -4.594 -4.784 1.00 78.25 101 HIS A CA 1
ATOM 849 C C . HIS A 1 101 ? 13.457 -5.340 -5.433 1.00 78.25 101 HIS A C 1
ATOM 851 O O . HIS A 1 101 ? 13.382 -5.721 -6.599 1.00 78.25 101 HIS A O 1
ATOM 857 N N . ASN A 1 102 ? 14.521 -5.598 -4.668 1.00 82.94 102 ASN A N 1
ATOM 858 C CA . ASN A 1 102 ? 15.676 -6.369 -5.133 1.00 82.94 102 ASN A CA 1
ATOM 859 C C . ASN A 1 102 ? 15.295 -7.840 -5.359 1.00 82.94 102 ASN A C 1
ATOM 861 O O . ASN A 1 102 ? 15.636 -8.427 -6.379 1.00 82.94 102 ASN A O 1
ATOM 865 N N . LEU A 1 103 ? 14.504 -8.416 -4.449 1.00 87.81 103 LEU A N 1
ATOM 866 C CA . LEU A 1 103 ? 13.986 -9.772 -4.584 1.00 87.81 103 LEU A CA 1
ATOM 867 C C . LEU A 1 103 ? 13.153 -9.926 -5.860 1.00 87.81 103 LEU A C 1
ATOM 869 O O . LEU A 1 103 ? 13.317 -10.909 -6.574 1.00 87.81 103 LEU A O 1
ATOM 873 N N . LEU A 1 104 ? 12.278 -8.960 -6.158 1.00 89.88 104 LEU A N 1
ATOM 874 C CA . LEU A 1 104 ? 11.480 -8.984 -7.380 1.00 89.88 104 LEU A CA 1
ATOM 875 C C . LEU A 1 104 ? 12.365 -8.967 -8.631 1.00 89.88 104 LEU A C 1
ATOM 877 O O . LEU A 1 104 ? 12.145 -9.758 -9.543 1.00 89.88 104 LEU A O 1
ATOM 881 N N . GLN A 1 105 ? 13.381 -8.104 -8.659 1.00 89.38 105 GLN A N 1
ATOM 882 C CA . GLN A 1 105 ? 14.334 -8.040 -9.764 1.00 89.38 105 GLN A CA 1
ATOM 883 C C . GLN A 1 105 ? 15.093 -9.360 -9.942 1.00 89.38 105 GLN A C 1
ATOM 885 O O . GLN A 1 105 ? 15.127 -9.902 -11.044 1.00 89.38 105 GLN A O 1
ATOM 890 N N . GLN A 1 106 ? 15.641 -9.914 -8.860 1.00 90.06 106 GLN A N 1
ATOM 891 C CA . GLN A 1 106 ? 16.347 -11.196 -8.885 1.00 90.06 106 GLN A CA 1
ATOM 892 C C . GLN A 1 106 ? 15.432 -12.349 -9.309 1.00 90.06 106 GLN A C 1
ATOM 894 O O . GLN A 1 106 ? 15.853 -13.219 -10.067 1.00 90.06 106 GLN A O 1
ATOM 899 N N . PHE A 1 107 ? 14.172 -12.341 -8.870 1.00 92.56 107 PHE A N 1
ATOM 900 C CA . PHE A 1 107 ? 13.182 -13.334 -9.271 1.00 92.56 107 PHE A CA 1
ATOM 901 C C . PHE A 1 107 ? 12.871 -13.260 -10.767 1.00 92.56 107 PHE A C 1
ATOM 903 O O . PHE A 1 107 ? 12.869 -14.293 -11.430 1.00 92.56 107 PHE A O 1
ATOM 910 N N . CYS A 1 108 ? 12.660 -12.061 -11.318 1.00 93.44 108 CYS A N 1
ATOM 911 C CA . CYS A 1 108 ? 12.473 -11.897 -12.759 1.00 93.44 108 CYS A CA 1
ATOM 912 C C . CYS A 1 108 ? 13.683 -12.432 -13.540 1.00 93.44 108 CYS A C 1
ATOM 914 O O . CYS A 1 108 ? 13.497 -13.190 -14.490 1.00 93.44 108 CYS A O 1
ATOM 916 N N . SER A 1 109 ? 14.910 -12.131 -13.097 1.00 91.88 109 SER A N 1
ATOM 917 C CA . SER A 1 109 ? 16.132 -12.670 -13.710 1.00 91.88 109 SER A CA 1
ATOM 918 C C . SER A 1 109 ? 16.208 -14.200 -13.630 1.00 91.88 109 SER A C 1
ATOM 920 O O . SER A 1 109 ? 16.489 -14.851 -14.634 1.00 91.88 109 SER A O 1
ATOM 922 N N . LEU A 1 110 ? 15.911 -14.788 -12.464 1.00 93.25 110 LEU A N 1
ATOM 923 C CA . LEU A 1 110 ? 15.898 -16.242 -12.251 1.00 93.25 110 LEU A CA 1
ATOM 924 C C . LEU A 1 110 ? 14.909 -16.943 -13.190 1.00 93.25 110 LEU A C 1
ATOM 926 O O . LEU A 1 110 ? 15.217 -17.990 -13.757 1.00 93.25 110 LEU A O 1
ATOM 930 N N . MET A 1 111 ? 13.737 -16.340 -13.379 1.00 94.50 111 MET A N 1
ATOM 931 C CA . MET A 1 111 ? 12.684 -16.870 -14.241 1.00 94.50 111 MET A CA 1
ATOM 932 C C . MET A 1 111 ? 12.867 -16.511 -15.722 1.00 94.50 111 MET A C 1
ATOM 934 O O . MET A 1 111 ? 11.999 -16.833 -16.531 1.00 94.50 111 MET A O 1
ATOM 938 N N . LYS A 1 112 ? 13.986 -15.865 -16.089 1.00 95.12 112 LYS A N 1
ATOM 939 C CA . LYS A 1 112 ? 14.296 -15.414 -17.456 1.00 95.12 112 LYS A CA 1
ATOM 940 C C . LYS A 1 112 ? 13.222 -14.487 -18.044 1.00 95.12 112 LYS A C 1
ATOM 942 O O . LYS A 1 112 ? 12.917 -14.557 -19.232 1.00 95.12 112 LYS A O 1
ATOM 947 N N . ILE A 1 113 ? 12.650 -13.629 -17.201 1.00 96.31 113 ILE A N 1
ATOM 948 C CA . ILE A 1 113 ? 11.728 -12.570 -17.612 1.00 96.31 113 ILE A CA 1
ATOM 949 C C . ILE A 1 113 ? 12.536 -11.359 -18.084 1.00 96.31 113 ILE A C 1
ATOM 951 O O . ILE A 1 113 ? 13.324 -10.791 -17.323 1.00 96.31 113 ILE A O 1
ATOM 955 N N . ASN A 1 114 ? 12.277 -10.911 -19.311 1.00 94.31 114 ASN A N 1
ATOM 956 C CA . ASN A 1 114 ? 12.860 -9.691 -19.857 1.00 94.31 114 ASN A CA 1
ATOM 957 C C . ASN A 1 114 ? 12.064 -8.482 -19.355 1.00 94.31 114 ASN A C 1
ATOM 959 O O . ASN A 1 114 ? 10.959 -8.202 -19.820 1.00 94.31 114 ASN A O 1
ATOM 963 N N . CYS A 1 115 ? 12.613 -7.755 -18.385 1.00 92.56 115 CYS A N 1
ATOM 964 C CA . CYS A 1 115 ? 11.953 -6.571 -17.843 1.00 92.56 115 CYS A CA 1
ATOM 965 C C . CYS A 1 115 ? 12.168 -5.370 -18.770 1.00 92.56 115 CYS A C 1
ATOM 967 O O . CYS A 1 115 ? 13.262 -4.815 -18.839 1.00 92.56 115 CYS A O 1
ATOM 969 N N . ILE A 1 116 ? 11.110 -4.954 -19.462 1.00 90.56 116 ILE A N 1
ATOM 970 C CA . ILE A 1 116 ? 11.105 -3.767 -20.316 1.00 90.56 116 ILE A CA 1
ATOM 971 C C . ILE A 1 116 ? 10.685 -2.574 -19.466 1.00 90.56 116 ILE A C 1
ATOM 973 O O . ILE A 1 116 ? 9.615 -2.570 -18.848 1.00 90.56 116 ILE A O 1
ATOM 977 N N . CYS A 1 117 ? 11.538 -1.551 -19.426 1.00 86.38 117 CYS A N 1
ATOM 978 C CA . CYS A 1 117 ? 11.248 -0.344 -18.673 1.00 86.38 117 CYS A CA 1
ATOM 979 C C . CYS A 1 117 ? 10.086 0.422 -19.295 1.00 86.38 117 CYS A C 1
ATOM 981 O O . CYS A 1 117 ? 10.123 0.830 -20.455 1.00 86.38 117 CYS A O 1
ATOM 983 N N . LEU A 1 118 ? 9.051 0.627 -18.488 1.00 77.00 118 LEU A N 1
ATOM 984 C CA . LEU A 1 118 ? 7.936 1.478 -18.841 1.00 77.00 118 LEU A CA 1
ATOM 985 C C . LEU A 1 118 ? 8.202 2.909 -18.378 1.00 77.00 118 LEU A C 1
ATOM 987 O O . LEU A 1 118 ? 8.101 3.208 -17.182 1.00 77.00 118 LEU A O 1
ATOM 991 N N . GLU A 1 119 ? 8.485 3.792 -19.336 1.00 68.12 119 GLU A N 1
ATOM 992 C CA . GLU A 1 119 ? 8.547 5.233 -19.097 1.00 68.12 119 GLU A CA 1
ATOM 993 C C . GLU A 1 119 ? 7.201 5.710 -18.536 1.00 68.12 119 GLU A C 1
ATOM 995 O O . GLU A 1 119 ? 6.164 5.708 -19.209 1.00 68.12 119 GLU A O 1
ATOM 1000 N N . SER A 1 120 ? 7.198 6.052 -17.251 1.00 64.81 120 SER A N 1
ATOM 1001 C CA . SER A 1 120 ? 6.007 6.514 -16.551 1.00 64.81 120 SER A CA 1
ATOM 1002 C C . SER A 1 120 ? 6.385 7.462 -15.428 1.00 64.81 120 SER A C 1
ATOM 1004 O O . SER A 1 120 ? 7.145 7.101 -14.526 1.00 64.81 120 SER A O 1
ATOM 1006 N N . ASN A 1 121 ? 5.754 8.631 -15.413 1.00 55.72 121 ASN A N 1
ATOM 1007 C CA . ASN A 1 121 ? 5.844 9.543 -14.283 1.00 55.72 121 ASN A CA 1
ATOM 1008 C C . ASN A 1 121 ? 4.715 9.179 -13.317 1.00 55.72 121 ASN A C 1
ATOM 1010 O O . ASN A 1 121 ? 3.536 9.220 -13.670 1.00 55.72 121 ASN A O 1
ATOM 1014 N N . THR A 1 122 ? 5.056 8.785 -12.089 1.00 56.47 122 THR A N 1
ATOM 1015 C CA . THR A 1 122 ? 4.028 8.646 -11.044 1.00 56.47 122 THR A CA 1
ATOM 1016 C C . THR A 1 122 ? 3.607 10.055 -10.646 1.00 56.47 122 THR A C 1
ATOM 1018 O O . THR A 1 122 ? 4.414 10.775 -10.066 1.00 56.47 122 THR A O 1
ATOM 1021 N N . ILE A 1 123 ? 2.380 10.471 -10.980 1.00 51.78 123 ILE A N 1
ATOM 1022 C CA . ILE A 1 123 ? 1.917 11.842 -10.693 1.00 51.78 123 ILE A CA 1
ATOM 1023 C C . ILE A 1 123 ? 1.739 12.025 -9.186 1.00 51.78 123 ILE A C 1
ATOM 1025 O O . ILE A 1 123 ? 2.204 13.005 -8.605 1.00 51.78 123 ILE A O 1
ATOM 1029 N N . LYS A 1 124 ? 1.087 11.054 -8.544 1.00 52.00 124 LYS A N 1
ATOM 1030 C CA . LYS A 1 124 ? 0.867 11.009 -7.103 1.00 52.00 124 LYS A CA 1
ATOM 1031 C C . LYS A 1 124 ? 0.846 9.564 -6.642 1.00 52.00 124 LYS A C 1
ATOM 1033 O O . LYS A 1 124 ? 0.037 8.761 -7.101 1.00 52.00 124 LYS A O 1
ATOM 1038 N N . ASN A 1 125 ? 1.693 9.258 -5.669 1.00 49.34 125 ASN A N 1
ATOM 1039 C CA . ASN A 1 125 ? 1.366 8.192 -4.738 1.00 49.34 125 ASN A CA 1
ATOM 1040 C C . ASN A 1 125 ? 0.338 8.784 -3.773 1.00 49.34 125 ASN A C 1
ATOM 1042 O O . ASN A 1 125 ? 0.596 9.851 -3.204 1.00 49.34 125 ASN A O 1
ATOM 1046 N N . PHE A 1 126 ? -0.797 8.117 -3.558 1.00 46.38 126 PHE A N 1
ATOM 1047 C CA . PHE A 1 126 ? -1.608 8.399 -2.378 1.00 46.38 126 PHE A CA 1
ATOM 1048 C C . PHE A 1 126 ? -0.803 7.941 -1.160 1.00 46.38 126 PHE A C 1
ATOM 1050 O O . PHE A 1 126 ? -0.964 6.842 -0.639 1.00 46.38 126 PHE A O 1
ATOM 1057 N N . TYR A 1 127 ? 0.144 8.770 -0.721 1.00 46.00 127 TYR A N 1
ATOM 1058 C CA . TYR A 1 127 ? 0.823 8.540 0.539 1.00 46.00 127 TYR A CA 1
ATOM 1059 C C . TYR A 1 127 ? -0.250 8.493 1.628 1.00 46.00 127 TYR A C 1
ATOM 1061 O O . TYR A 1 127 ? -1.173 9.307 1.627 1.00 46.00 127 TYR A O 1
ATOM 1069 N N . PHE A 1 128 ? -0.114 7.589 2.600 1.00 44.75 128 PHE A N 1
ATOM 1070 C CA . PHE A 1 128 ? -0.990 7.515 3.781 1.00 44.75 128 PHE A CA 1
ATOM 1071 C C . PHE A 1 128 ? -1.143 8.855 4.529 1.00 44.75 128 PHE A C 1
ATOM 1073 O O . PHE A 1 128 ? -2.049 9.015 5.337 1.00 44.75 128 PHE A O 1
ATOM 1080 N N . VAL A 1 129 ? -0.274 9.833 4.256 1.00 43.28 129 VAL A N 1
ATOM 1081 C CA . VAL A 1 129 ? -0.389 11.220 4.723 1.00 43.28 129 VAL A CA 1
ATOM 1082 C C . VAL A 1 129 ? -1.676 11.885 4.215 1.00 43.28 129 VAL A C 1
ATOM 1084 O O . VAL A 1 129 ? -2.276 12.702 4.917 1.00 43.28 129 VAL A O 1
ATOM 1087 N N . ASP A 1 130 ? -2.124 11.508 3.016 1.00 42.19 130 ASP A N 1
ATOM 1088 C CA . ASP A 1 130 ? -3.294 12.079 2.376 1.00 42.19 130 ASP A CA 1
ATOM 1089 C C . ASP A 1 130 ? -4.586 11.294 2.608 1.00 42.19 130 ASP A C 1
ATOM 1091 O O . ASP A 1 130 ? -5.673 11.877 2.544 1.00 42.19 130 ASP A O 1
ATOM 1095 N N . PHE A 1 131 ? -4.475 10.009 2.919 1.00 49.94 131 PHE A N 1
ATOM 1096 C CA . PHE A 1 131 ? -5.609 9.166 3.252 1.00 49.94 131 PHE A CA 1
ATOM 1097 C C . PHE A 1 131 ? -6.035 9.414 4.703 1.00 49.94 131 PHE A C 1
ATOM 1099 O O . PHE A 1 131 ? -5.335 9.055 5.648 1.00 49.94 131 PHE A O 1
ATOM 1106 N N . ILE A 1 132 ? -7.196 10.043 4.887 1.00 54.16 132 ILE A N 1
ATOM 1107 C CA . ILE A 1 132 ? -7.866 10.090 6.187 1.00 54.16 132 ILE A CA 1
ATOM 1108 C C . ILE A 1 132 ? -8.8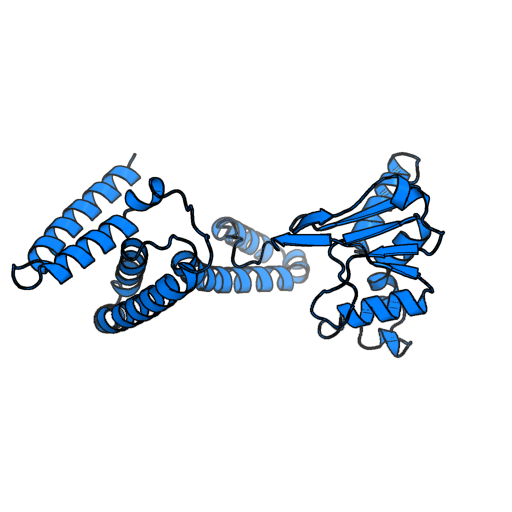16 8.893 6.197 1.00 54.16 132 ILE A C 1
ATOM 1110 O O . ILE A 1 132 ? -9.832 8.950 5.501 1.00 54.16 132 ILE A O 1
ATOM 1114 N N . PRO A 1 133 ? -8.507 7.804 6.925 1.00 58.91 133 PRO A N 1
ATOM 1115 C CA . PRO A 1 133 ? -9.435 6.690 7.011 1.00 58.91 133 PRO A CA 1
ATOM 1116 C C . PRO A 1 133 ? -10.767 7.181 7.594 1.00 58.91 133 PRO A C 1
ATOM 1118 O O . PRO A 1 133 ? -10.760 8.058 8.471 1.00 58.91 133 PRO A O 1
ATOM 1121 N N . PRO A 1 134 ? -11.906 6.622 7.149 1.00 60.34 134 PRO A N 1
ATOM 1122 C CA . PRO A 1 134 ? -13.182 6.899 7.792 1.00 60.34 134 PRO A CA 1
ATOM 1123 C C . PRO A 1 134 ? -13.086 6.549 9.280 1.00 60.34 134 PRO A C 1
ATOM 1125 O O . PRO A 1 134 ? -12.333 5.660 9.679 1.00 60.34 134 PRO A O 1
ATOM 1128 N N . ASN A 1 135 ? -13.826 7.258 10.130 1.00 68.12 135 ASN A N 1
ATOM 1129 C CA . ASN A 1 135 ? -13.873 6.904 11.543 1.00 68.12 135 ASN A CA 1
ATOM 1130 C C . ASN A 1 135 ? -14.624 5.575 11.707 1.00 68.12 135 ASN A C 1
ATOM 1132 O O . ASN A 1 135 ? -15.848 5.576 11.723 1.00 68.12 135 ASN A O 1
ATOM 1136 N N . PHE A 1 136 ? -13.880 4.479 11.853 1.00 78.06 136 PHE A N 1
ATOM 1137 C CA . PHE A 1 136 ? -14.407 3.123 12.037 1.00 78.06 136 PHE A CA 1
ATOM 1138 C C . PHE A 1 136 ? -14.421 2.674 13.513 1.00 78.06 136 PHE A C 1
ATOM 1140 O O . PHE A 1 136 ? -14.587 1.495 13.814 1.00 78.06 136 PHE A O 1
ATOM 1147 N N . THR A 1 137 ? -14.224 3.597 14.467 1.00 80.12 137 THR A N 1
ATOM 1148 C CA . THR A 1 137 ? -14.109 3.275 15.907 1.00 80.12 137 THR A CA 1
ATOM 1149 C C . THR A 1 137 ? -15.340 2.531 16.430 1.00 80.12 137 THR A C 1
ATOM 1151 O O . THR A 1 137 ? -15.243 1.690 17.324 1.00 80.12 137 THR A O 1
ATOM 1154 N N . LYS A 1 138 ? -16.529 2.897 15.938 1.00 84.69 138 LYS A N 1
ATOM 1155 C CA . LYS A 1 138 ? -17.791 2.321 16.404 1.00 84.69 138 LYS A CA 1
ATOM 1156 C C . LYS A 1 138 ? -17.923 0.884 15.904 1.00 84.69 138 LYS A C 1
ATOM 1158 O O . LYS A 1 138 ? -18.218 -0.002 16.701 1.00 84.69 138 LYS A O 1
ATOM 1163 N N . GLU A 1 139 ? -17.672 0.681 14.621 1.00 87.50 139 GLU A N 1
ATOM 1164 C CA . GLU A 1 139 ? -17.751 -0.591 13.911 1.00 87.50 139 GLU A CA 1
ATOM 1165 C C . GLU A 1 139 ? -16.729 -1.572 14.491 1.00 87.50 139 GLU A C 1
ATOM 1167 O O . GLU A 1 139 ? -17.118 -2.643 14.948 1.00 87.50 139 GLU A O 1
ATOM 1172 N N . LEU A 1 140 ? -15.469 -1.149 14.657 1.00 88.12 140 LEU A N 1
ATOM 1173 C CA . LEU A 1 140 ? -14.427 -1.984 15.264 1.00 88.12 140 LEU A CA 1
ATOM 1174 C C . LEU A 1 140 ? -14.800 -2.448 16.678 1.00 88.12 140 LEU A C 1
ATOM 1176 O O . LEU A 1 140 ? -14.570 -3.597 17.038 1.00 88.12 140 LEU A O 1
ATOM 1180 N N . LYS A 1 141 ? -15.422 -1.589 17.497 1.00 88.88 141 LYS A N 1
ATOM 1181 C CA . LYS A 1 141 ? -15.890 -1.991 18.837 1.00 88.88 141 LYS A CA 1
ATOM 1182 C C . LYS A 1 141 ? -17.021 -3.013 18.789 1.00 88.88 141 LYS A C 1
ATOM 1184 O O . LYS A 1 141 ? -17.098 -3.852 19.686 1.00 88.88 141 LYS A O 1
ATOM 1189 N N . LEU A 1 142 ? -17.921 -2.911 17.812 1.00 89.19 142 LEU A N 1
ATOM 1190 C CA . LEU A 1 142 ? -18.994 -3.887 17.620 1.00 89.19 142 LEU A CA 1
ATOM 1191 C C . LEU A 1 142 ? -18.413 -5.233 17.182 1.00 89.19 142 LEU A C 1
ATOM 1193 O O . LEU A 1 142 ? -18.764 -6.257 17.769 1.00 89.19 142 LEU A O 1
ATOM 1197 N N . ASP A 1 143 ? -17.465 -5.214 16.250 1.00 86.38 143 ASP A N 1
ATOM 1198 C CA . ASP A 1 143 ? -16.791 -6.415 15.765 1.00 86.38 143 ASP A CA 1
ATOM 1199 C C . ASP A 1 143 ? -15.991 -7.095 16.880 1.00 86.38 143 ASP A C 1
ATOM 1201 O O . ASP A 1 143 ? -16.173 -8.286 17.121 1.00 86.38 143 ASP A O 1
ATOM 1205 N N . CYS A 1 144 ? -15.214 -6.342 17.667 1.00 86.31 144 CYS A N 1
ATOM 1206 C CA . CYS A 1 144 ? -14.500 -6.886 18.826 1.00 86.31 144 CYS A CA 1
ATOM 1207 C C . CYS A 1 144 ? -15.444 -7.539 19.849 1.00 86.31 144 CYS A C 1
ATOM 1209 O O . CYS A 1 144 ? -15.104 -8.569 20.427 1.00 86.31 144 CYS A O 1
ATOM 1211 N N . LYS A 1 145 ? -16.636 -6.970 20.087 1.00 89.69 145 LYS A N 1
ATOM 1212 C CA . LYS A 1 145 ? -17.637 -7.583 20.981 1.00 89.69 145 LYS A CA 1
ATOM 1213 C C . LYS A 1 145 ? -18.190 -8.884 20.411 1.00 89.69 145 LYS A C 1
ATOM 1215 O O . LYS A 1 145 ? -18.352 -9.844 21.153 1.00 89.69 145 LYS A O 1
ATOM 1220 N N . ARG A 1 146 ? -18.491 -8.907 19.112 1.00 86.62 146 ARG A N 1
ATOM 1221 C CA . ARG A 1 146 ? -19.002 -10.099 18.428 1.00 86.62 146 ARG A CA 1
ATOM 1222 C C . ARG A 1 146 ? -17.975 -11.230 18.450 1.00 86.62 146 ARG A C 1
ATOM 1224 O O . ARG A 1 146 ? -18.350 -12.373 18.681 1.00 86.62 146 ARG A O 1
ATOM 1231 N N . ILE A 1 147 ? -16.705 -10.896 18.235 1.00 86.62 147 ILE A N 1
ATOM 1232 C CA . ILE A 1 147 ? -15.606 -11.860 18.154 1.00 86.62 147 ILE A CA 1
ATOM 1233 C C . ILE A 1 147 ? -15.265 -12.442 19.528 1.00 86.62 147 ILE A C 1
ATOM 1235 O O . ILE A 1 147 ? -15.122 -13.650 19.626 1.00 86.62 147 ILE A O 1
ATOM 1239 N N . LYS A 1 148 ? -15.259 -11.641 20.604 1.00 84.44 148 LYS A N 1
ATOM 1240 C CA . LYS A 1 148 ? -15.048 -12.147 21.980 1.00 84.44 148 LYS A CA 1
ATOM 1241 C C . LYS A 1 148 ? -16.042 -13.222 22.424 1.00 84.44 148 LYS A C 1
ATOM 1243 O O . LYS A 1 148 ? -15.771 -13.968 23.355 1.00 84.44 148 LYS A O 1
ATOM 1248 N N . ASN A 1 149 ? -17.208 -13.283 21.787 1.00 85.44 149 ASN A N 1
ATOM 1249 C CA . ASN A 1 149 ? -18.221 -14.292 22.081 1.00 85.44 149 ASN A CA 1
ATOM 1250 C C . ASN A 1 149 ? -18.032 -15.580 21.254 1.00 85.44 149 ASN A C 1
ATOM 1252 O O . ASN A 1 149 ? -18.845 -16.493 21.374 1.00 85.44 149 ASN A O 1
ATOM 1256 N N . ASN A 1 150 ? -17.008 -15.659 20.396 1.00 88.06 150 ASN A N 1
ATOM 1257 C CA . ASN A 1 150 ? -16.715 -16.818 19.561 1.00 88.06 150 ASN A CA 1
ATOM 1258 C C . ASN A 1 150 ? -15.200 -17.091 19.518 1.00 88.06 150 ASN A C 1
ATOM 1260 O O . ASN A 1 150 ? -14.456 -16.440 18.787 1.00 88.06 150 ASN A O 1
ATOM 1264 N N . ILE A 1 151 ? -14.781 -18.102 20.281 1.00 86.62 151 ILE A N 1
ATOM 1265 C CA . ILE A 1 151 ? -13.377 -18.488 20.494 1.00 86.62 151 ILE A CA 1
ATOM 1266 C C . ILE A 1 151 ? -12.658 -18.815 19.173 1.00 86.62 151 ILE A C 1
ATOM 1268 O O . ILE A 1 151 ? -11.532 -18.379 18.961 1.00 86.62 151 ILE A O 1
ATOM 1272 N N . GLU A 1 152 ? -13.319 -19.513 18.245 1.00 88.25 152 GLU A N 1
ATOM 1273 C CA . GLU A 1 152 ? -12.732 -19.895 16.951 1.00 88.25 152 GLU A CA 1
ATOM 1274 C C . GLU A 1 152 ? -12.469 -18.668 16.054 1.00 88.25 152 GLU A C 1
ATOM 1276 O O . GLU A 1 152 ? -11.428 -18.546 15.402 1.00 88.25 152 GLU A O 1
ATOM 1281 N N . LEU A 1 153 ? -13.404 -17.714 16.044 1.00 83.81 153 LEU A N 1
ATOM 1282 C CA . LEU A 1 153 ? -13.242 -16.431 15.355 1.00 83.81 153 LEU A CA 1
ATOM 1283 C C . LEU A 1 153 ? -12.154 -15.569 16.003 1.00 83.81 153 LEU A C 1
ATOM 1285 O O . LEU A 1 153 ? -11.418 -14.886 15.288 1.00 83.81 153 LEU A O 1
ATOM 1289 N N . GLU A 1 154 ? -12.053 -15.595 17.331 1.00 83.69 154 GLU A N 1
ATOM 1290 C CA . GLU A 1 154 ? -11.050 -14.847 18.088 1.00 83.69 154 GLU A CA 1
ATOM 1291 C C . GLU A 1 154 ? -9.633 -15.334 17.777 1.00 83.69 154 GLU A C 1
ATOM 1293 O O . GLU A 1 154 ? -8.775 -14.516 17.437 1.00 83.69 154 GLU A O 1
ATOM 1298 N N . GLU A 1 155 ? -9.400 -16.648 17.767 1.00 87.44 155 GLU A N 1
ATOM 1299 C CA . GLU A 1 155 ? -8.106 -17.220 17.377 1.00 87.44 155 GLU A CA 1
ATOM 1300 C C . GLU A 1 155 ? -7.724 -16.832 15.944 1.00 87.44 155 GLU A C 1
ATOM 1302 O O . GLU A 1 155 ? -6.606 -16.370 15.691 1.00 87.44 155 GLU A O 1
ATOM 1307 N N . LYS A 1 156 ? -8.672 -16.942 15.005 1.00 88.38 156 LYS A N 1
ATOM 1308 C CA . LYS A 1 156 ? -8.433 -16.674 13.581 1.00 88.38 156 LYS A CA 1
ATOM 1309 C C . LYS A 1 156 ? -8.168 -15.198 13.271 1.00 88.38 156 LYS A C 1
ATOM 1311 O O . LYS A 1 156 ? -7.443 -14.900 12.320 1.00 88.38 156 LYS A O 1
ATOM 1316 N N . LEU A 1 157 ? -8.773 -14.275 14.023 1.00 88.50 157 LEU A N 1
ATOM 1317 C CA . LEU A 1 157 ? -8.760 -12.837 13.721 1.00 88.50 157 LEU A CA 1
ATOM 1318 C C . LEU A 1 157 ? -7.932 -11.988 14.693 1.00 88.50 157 LEU A C 1
ATOM 1320 O O . LEU A 1 157 ? -7.776 -10.793 14.436 1.00 88.50 157 LEU A O 1
ATOM 1324 N N . SER A 1 158 ? -7.369 -12.563 15.762 1.00 84.50 158 SER A N 1
ATOM 1325 C CA . SER A 1 158 ? -6.629 -11.818 16.800 1.00 84.50 158 SER A CA 1
ATOM 1326 C C . SER A 1 158 ? -5.575 -10.864 16.224 1.00 84.50 158 SER A C 1
ATOM 1328 O O . SER A 1 158 ? -5.573 -9.673 16.527 1.00 84.50 158 SER A O 1
ATOM 1330 N N . SER A 1 159 ? -4.746 -11.348 15.294 1.00 80.12 159 SER A N 1
ATOM 1331 C CA . SER A 1 159 ? -3.692 -10.550 14.654 1.00 80.12 159 SER A CA 1
ATOM 1332 C C . SER A 1 159 ? -4.248 -9.385 13.825 1.00 80.12 159 SER A C 1
ATOM 1334 O O . SER A 1 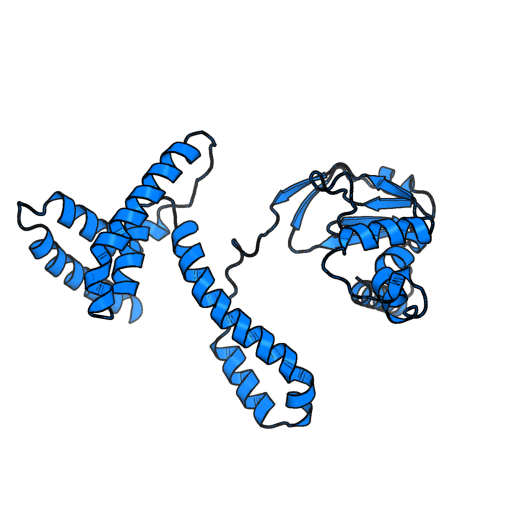159 ? -3.648 -8.310 13.773 1.00 80.12 159 SER A O 1
ATOM 1336 N N . SER A 1 160 ? -5.404 -9.571 13.181 1.00 83.94 160 SER A N 1
ATOM 1337 C CA . SER A 1 160 ? -6.080 -8.512 12.424 1.00 83.94 160 SER A CA 1
ATOM 1338 C C . SER A 1 160 ? -6.680 -7.455 13.351 1.00 83.94 160 SER A C 1
ATOM 1340 O O . SER A 1 160 ? -6.565 -6.264 13.066 1.00 83.94 160 SER A O 1
ATOM 1342 N N . ILE A 1 161 ? -7.269 -7.870 14.476 1.00 84.88 161 ILE A N 1
ATOM 1343 C CA . ILE A 1 161 ? -7.818 -6.963 15.493 1.00 84.88 161 ILE A CA 1
ATOM 1344 C C . ILE A 1 161 ? -6.702 -6.123 16.116 1.00 84.88 161 ILE A C 1
ATOM 1346 O O . ILE A 1 161 ? -6.817 -4.899 16.173 1.00 84.88 161 ILE A O 1
ATOM 1350 N N . ASP A 1 162 ? -5.599 -6.756 16.515 1.00 85.06 162 ASP A N 1
ATOM 1351 C CA . ASP A 1 162 ? -4.437 -6.072 17.085 1.00 85.06 162 ASP A CA 1
ATOM 1352 C C . ASP A 1 162 ? -3.853 -5.034 16.127 1.00 85.06 162 ASP A C 1
ATOM 1354 O O . ASP A 1 162 ? -3.508 -3.918 16.534 1.00 85.06 162 ASP A O 1
ATOM 1358 N N . PHE A 1 163 ? -3.770 -5.374 14.838 1.00 85.12 163 PHE A N 1
ATOM 1359 C CA . PHE A 1 163 ? -3.370 -4.428 13.804 1.00 85.12 163 PHE A CA 1
ATOM 1360 C C . PHE A 1 163 ? -4.334 -3.238 13.727 1.00 85.12 163 PHE A C 1
ATOM 1362 O O . PHE A 1 163 ? -3.877 -2.096 13.744 1.00 85.12 163 PHE A O 1
ATOM 1369 N N . LEU A 1 164 ? -5.649 -3.478 13.674 1.00 83.81 164 LEU A N 1
ATOM 1370 C CA . LEU A 1 164 ? -6.656 -2.419 13.554 1.00 83.81 164 LEU A CA 1
ATOM 1371 C C . LEU A 1 164 ? -6.686 -1.499 14.779 1.00 83.81 164 LEU A C 1
ATOM 1373 O O . LEU A 1 164 ? -6.801 -0.286 14.613 1.00 83.81 164 LEU A O 1
ATOM 1377 N N . LEU A 1 165 ? -6.517 -2.041 15.987 1.00 82.81 165 LEU A N 1
ATOM 1378 C CA . LEU A 1 165 ? -6.438 -1.263 17.227 1.00 82.81 165 LEU A CA 1
ATOM 1379 C C . LEU A 1 165 ? -5.181 -0.384 17.266 1.00 82.81 165 LEU A C 1
ATOM 1381 O O . LEU A 1 165 ? -5.274 0.818 17.530 1.00 82.81 165 LEU A O 1
ATOM 1385 N N . LYS A 1 166 ? -4.008 -0.949 16.940 1.00 81.00 166 LYS A N 1
ATOM 1386 C CA . LYS A 1 166 ? -2.763 -0.171 16.816 1.00 81.00 166 LYS A CA 1
ATOM 1387 C C . LYS A 1 166 ? -2.901 0.899 15.739 1.00 81.00 166 LYS A C 1
ATOM 1389 O O . LYS A 1 166 ? -2.537 2.052 15.959 1.00 81.00 166 LYS A O 1
ATOM 1394 N N . TYR A 1 167 ? -3.453 0.543 14.584 1.00 73.75 167 TYR A N 1
ATOM 1395 C CA . TYR A 1 167 ? -3.675 1.473 13.485 1.00 73.75 167 TYR A CA 1
ATOM 1396 C C . TYR A 1 167 ? -4.647 2.596 13.868 1.00 73.75 167 TYR A C 1
ATOM 1398 O O . TYR A 1 167 ? -4.384 3.744 13.529 1.00 73.75 167 TYR A O 1
ATOM 1406 N N . GLU A 1 168 ? -5.721 2.325 14.616 1.00 72.44 168 GLU A N 1
ATOM 1407 C CA . GLU A 1 168 ? -6.632 3.351 15.145 1.00 72.44 168 GLU A CA 1
ATOM 1408 C C . GLU A 1 168 ? -5.887 4.339 16.061 1.00 72.44 168 GLU A C 1
ATOM 1410 O O . GLU A 1 168 ? -6.075 5.556 15.966 1.00 72.44 168 GLU A O 1
ATOM 1415 N N . GLU A 1 169 ? -4.996 3.839 16.919 1.00 71.56 169 GLU A N 1
ATOM 1416 C CA . GLU A 1 169 ? -4.159 4.667 17.790 1.00 71.56 169 GLU A CA 1
ATOM 1417 C C . GLU A 1 169 ? -3.177 5.542 16.990 1.00 71.56 169 GLU A C 1
ATOM 1419 O O . GLU A 1 169 ? -3.095 6.759 17.208 1.00 71.56 169 GLU A O 1
ATOM 1424 N N . TYR A 1 170 ? -2.466 4.949 16.026 1.00 64.12 170 TYR A N 1
ATOM 1425 C CA . TYR A 1 170 ? -1.565 5.672 15.126 1.00 64.12 170 TYR A CA 1
ATOM 1426 C C . TYR A 1 170 ? -2.314 6.676 14.253 1.00 64.12 170 TYR A C 1
ATOM 1428 O O . TYR A 1 170 ? -1.841 7.795 14.077 1.00 64.12 170 TYR A O 1
ATOM 1436 N N . SER A 1 171 ? -3.494 6.317 13.755 1.00 61.91 171 SER A N 1
ATOM 1437 C CA . SER A 1 171 ? -4.362 7.183 12.963 1.00 61.91 171 SER A CA 1
ATOM 1438 C C . SER A 1 171 ? -4.816 8.386 13.782 1.00 61.91 171 SER A C 1
ATOM 1440 O O . SER A 1 171 ? -4.716 9.504 13.299 1.00 61.91 171 SER A O 1
ATOM 1442 N N . LYS A 1 172 ? -5.190 8.230 15.058 1.00 63.03 172 LYS A N 1
ATOM 1443 C CA . LYS A 1 172 ? -5.513 9.376 15.935 1.00 63.03 172 LYS A CA 1
ATOM 1444 C C . LYS A 1 172 ? -4.321 10.318 16.135 1.00 63.03 172 LYS A C 1
ATOM 1446 O O . LYS A 1 172 ? -4.486 11.539 16.099 1.00 63.03 172 LYS A O 1
ATOM 1451 N N . LYS A 1 173 ? -3.112 9.771 16.312 1.00 56.06 173 LYS A N 1
ATOM 1452 C CA . LYS A 1 173 ? -1.866 10.554 16.436 1.00 56.06 173 LYS A CA 1
ATOM 1453 C C . LYS A 1 173 ? -1.496 11.251 15.114 1.00 56.06 173 LYS A C 1
ATOM 1455 O O . LYS A 1 173 ? -1.175 12.440 15.106 1.00 56.06 173 LYS A O 1
ATOM 1460 N N . GLY A 1 174 ? -1.602 10.536 13.995 1.00 49.09 174 GLY A N 1
ATOM 1461 C CA . GLY A 1 174 ? -1.322 11.006 12.639 1.00 49.09 174 GLY A CA 1
ATOM 1462 C C . GLY A 1 174 ? -2.364 11.987 12.105 1.00 49.09 174 GLY A C 1
ATOM 1463 O O . GLY A 1 174 ? -1.996 12.942 11.440 1.00 49.09 174 GLY A O 1
ATOM 1464 N N . GLN A 1 175 ? -3.642 11.843 12.459 1.00 49.28 175 GLN A N 1
ATOM 1465 C CA . GLN A 1 175 ? -4.705 12.802 12.151 1.00 49.28 175 GLN A CA 1
ATOM 1466 C C . GLN A 1 175 ? -4.451 14.145 12.831 1.00 49.28 175 GLN A C 1
ATOM 1468 O O . GLN A 1 175 ? -4.706 15.165 12.212 1.00 49.28 175 GLN A O 1
ATOM 1473 N N . LEU A 1 176 ? -3.884 14.198 14.043 1.00 44.84 176 LEU A N 1
ATOM 1474 C CA . LEU A 1 176 ? -3.454 15.475 14.631 1.00 44.84 176 LEU A CA 1
ATOM 1475 C C . LEU A 1 176 ? -2.369 16.146 13.781 1.00 44.84 176 LEU A C 1
ATOM 1477 O O . LEU A 1 176 ? -2.454 17.334 13.478 1.00 44.84 176 LEU A O 1
ATOM 1481 N N . TYR A 1 177 ? -1.356 15.375 13.387 1.00 42.22 177 TYR A N 1
ATOM 1482 C CA . TYR A 1 177 ? -0.226 15.861 12.598 1.00 42.22 177 TYR A CA 1
ATOM 1483 C C . TYR A 1 177 ? -0.655 16.281 11.182 1.00 42.22 177 TYR A C 1
ATOM 1485 O O . TYR A 1 177 ? -0.311 17.367 10.712 1.00 42.22 177 TYR A O 1
ATOM 1493 N N . ASN A 1 178 ? -1.485 15.467 10.532 1.00 40.72 178 ASN A N 1
ATOM 1494 C CA . ASN A 1 178 ? -2.018 15.695 9.196 1.00 40.72 178 ASN A CA 1
ATOM 1495 C C . ASN A 1 178 ? -3.099 16.773 9.204 1.00 40.72 178 ASN A C 1
ATOM 1497 O O . ASN A 1 178 ? -3.091 17.601 8.317 1.00 40.72 178 ASN A O 1
ATOM 1501 N N . MET A 1 179 ? -3.963 16.897 10.208 1.00 42.25 179 MET A N 1
ATOM 1502 C CA . MET A 1 179 ? -4.914 18.016 10.294 1.00 42.25 179 MET A CA 1
ATOM 1503 C C . MET A 1 179 ? -4.186 19.353 10.524 1.00 42.25 179 MET A C 1
ATOM 1505 O O . MET A 1 179 ? -4.591 20.372 9.980 1.00 42.25 179 MET A O 1
ATOM 1509 N N . VAL A 1 180 ? -3.049 19.366 11.230 1.00 43.75 180 VAL A N 1
ATOM 1510 C CA . VAL A 1 180 ? -2.177 20.556 11.349 1.00 43.75 180 VAL A CA 1
ATOM 1511 C C . VAL A 1 180 ? -1.415 20.867 10.045 1.00 43.75 180 VAL A C 1
ATOM 1513 O O . VAL A 1 180 ? -1.104 22.032 9.765 1.00 43.75 180 VAL A O 1
ATOM 1516 N N . ASN A 1 181 ? -1.120 19.848 9.232 1.00 44.16 181 ASN A N 1
ATOM 1517 C CA . ASN A 1 181 ? -0.366 19.982 7.980 1.00 44.16 181 ASN A CA 1
ATOM 1518 C C . ASN A 1 181 ? -1.227 20.145 6.716 1.00 44.16 181 ASN A C 1
ATOM 1520 O O . ASN A 1 181 ? -0.754 20.754 5.756 1.00 44.16 181 ASN A O 1
ATOM 1524 N N . LYS A 1 182 ? -2.453 19.618 6.720 1.00 44.00 182 LYS A N 1
ATOM 1525 C CA . LYS A 1 182 ? -3.353 19.439 5.572 1.00 44.00 182 LYS A CA 1
ATOM 1526 C C . LYS A 1 182 ? -4.576 20.348 5.643 1.00 44.00 182 LYS A C 1
ATOM 1528 O O . LYS A 1 182 ? -5.018 20.825 4.602 1.00 44.00 182 LYS A O 1
ATOM 1533 N N . SER A 1 183 ? -5.059 20.693 6.840 1.00 46.03 183 SER A N 1
ATOM 1534 C CA . SER A 1 183 ? -6.037 21.774 7.000 1.00 46.03 183 SER A CA 1
ATOM 1535 C C . SER A 1 183 ? -5.333 23.130 6.884 1.00 46.03 183 SER A C 1
ATOM 1537 O O . SER A 1 183 ? -5.110 23.842 7.860 1.00 46.03 183 SER A O 1
ATOM 1539 N N . CYS A 1 184 ? -4.999 23.445 5.632 1.00 50.00 184 CYS A N 1
ATOM 1540 C CA . CYS A 1 184 ? -4.689 24.746 5.065 1.00 50.00 184 CYS A CA 1
ATOM 1541 C C . CYS A 1 184 ? -3.445 25.500 5.552 1.00 50.00 184 CYS A C 1
ATOM 1543 O O . CYS A 1 184 ? -3.091 25.559 6.727 1.00 50.00 184 CYS A O 1
ATOM 1545 N N . GLY A 1 185 ? -2.827 26.232 4.623 1.00 57.03 185 GLY A N 1
ATOM 1546 C CA . GLY A 1 185 ? -1.807 27.241 4.918 1.00 57.03 185 GLY A CA 1
ATOM 1547 C C . GLY A 1 185 ? -2.279 28.387 5.832 1.00 57.03 185 GLY A C 1
ATOM 1548 O O . GLY A 1 185 ? -1.502 29.296 6.091 1.00 57.03 185 GLY A O 1
ATOM 1549 N N . HIS A 1 186 ? -3.507 28.369 6.358 1.00 73.56 186 HIS A N 1
ATOM 1550 C CA . HIS A 1 186 ? -4.039 29.419 7.219 1.00 73.56 186 HIS A CA 1
ATOM 1551 C C . HIS A 1 186 ? -3.573 29.266 8.674 1.00 73.56 186 HIS A C 1
ATOM 1553 O O . HIS A 1 186 ? -4.015 28.382 9.412 1.00 73.56 186 HIS A O 1
ATOM 1559 N N . LEU A 1 187 ? -2.728 30.199 9.117 1.00 85.06 187 LEU A N 1
ATOM 1560 C CA . LEU A 1 187 ? -2.237 30.303 10.495 1.00 85.06 187 LEU A CA 1
ATOM 1561 C C . LEU A 1 187 ? -3.356 30.258 11.554 1.00 85.06 187 LEU A C 1
ATOM 1563 O O . LEU A 1 187 ? -3.193 29.617 12.592 1.00 85.06 187 LEU A O 1
ATOM 1567 N N . SER A 1 188 ? -4.499 30.893 11.275 1.00 88.06 188 SER A N 1
ATOM 1568 C CA . SER A 1 188 ? -5.670 30.924 12.161 1.00 88.06 188 SER A CA 1
ATOM 1569 C C . SER A 1 188 ? -6.169 29.525 12.513 1.00 88.06 188 SER A C 1
ATOM 1571 O O . SER A 1 188 ? -6.391 29.231 13.682 1.00 88.06 188 SER A O 1
ATOM 1573 N N . TYR A 1 189 ? -6.277 28.621 11.537 1.00 85.00 189 TYR A N 1
ATOM 1574 C CA . TYR A 1 189 ? -6.730 27.258 11.803 1.00 85.00 189 TYR A CA 1
ATOM 1575 C C . TYR A 1 189 ? -5.742 26.506 12.706 1.00 85.00 189 TYR A C 1
ATOM 1577 O O . TYR A 1 189 ? -6.146 25.893 13.693 1.00 85.00 189 TYR A O 1
ATOM 1585 N N . LYS A 1 190 ? -4.436 26.622 12.428 1.00 83.81 190 LYS A N 1
ATOM 1586 C CA . LYS A 1 190 ? -3.378 25.963 13.216 1.00 83.81 190 LYS A CA 1
ATOM 1587 C C . LYS A 1 190 ? -3.390 26.407 14.675 1.00 83.81 190 LYS A C 1
ATOM 1589 O O . LYS A 1 190 ? -3.337 25.574 15.577 1.00 83.81 190 LYS A O 1
ATOM 1594 N N . ILE A 1 191 ? -3.528 27.711 14.904 1.00 90.12 191 ILE A N 1
ATOM 1595 C CA . ILE A 1 191 ? -3.647 28.270 16.252 1.00 90.12 191 ILE A CA 1
ATOM 1596 C C . ILE A 1 191 ? -4.920 27.759 16.935 1.00 90.12 191 ILE A C 1
ATOM 1598 O O . ILE A 1 191 ? -4.856 27.320 18.080 1.00 90.12 191 ILE A O 1
ATOM 1602 N N . GLY A 1 192 ? -6.054 27.715 16.231 1.00 90.00 192 GLY A N 1
ATOM 1603 C CA . GLY A 1 192 ? -7.298 27.152 16.760 1.00 90.00 192 GLY A CA 1
ATOM 1604 C C . GLY A 1 192 ? -7.164 25.700 17.233 1.00 90.00 192 GLY A C 1
ATOM 1605 O O . GLY A 1 192 ? -7.633 25.360 18.319 1.00 90.00 192 GLY A O 1
ATOM 1606 N N . VAL A 1 193 ? -6.473 24.850 16.464 1.00 83.19 193 VAL A N 1
ATOM 1607 C CA . VAL A 1 193 ? -6.208 23.447 16.840 1.00 83.19 193 VAL A CA 1
ATOM 1608 C C . VAL A 1 193 ? -5.370 23.359 18.116 1.00 83.19 193 VAL A C 1
ATOM 1610 O O . VAL A 1 193 ? -5.697 22.559 19.000 1.00 83.19 193 VAL A O 1
ATOM 1613 N N . ILE A 1 194 ? -4.319 24.184 18.226 1.00 86.56 194 ILE A N 1
ATOM 1614 C CA . ILE A 1 194 ? -3.460 24.251 19.418 1.00 86.56 194 ILE A CA 1
ATOM 1615 C C . ILE A 1 194 ? -4.298 24.619 20.641 1.00 86.56 194 ILE A C 1
ATOM 1617 O O . ILE A 1 194 ? -4.190 23.948 21.666 1.00 86.56 194 ILE A O 1
ATOM 1621 N N . LEU A 1 195 ? -5.166 25.624 20.528 1.00 90.75 195 LEU A N 1
ATOM 1622 C CA . LEU A 1 195 ? -6.016 26.063 21.634 1.00 90.75 195 LEU A CA 1
ATOM 1623 C C . LEU A 1 195 ? -6.954 24.944 22.106 1.00 90.75 195 LEU A C 1
ATOM 1625 O O . LEU A 1 195 ? -6.965 24.630 23.291 1.00 90.75 195 LEU A O 1
ATOM 1629 N N . ILE A 1 196 ? -7.677 24.285 21.195 1.00 88.62 196 ILE A N 1
ATOM 1630 C CA . ILE A 1 196 ? -8.660 23.239 21.544 1.00 88.62 196 ILE A CA 1
ATOM 1631 C C . ILE A 1 196 ? -8.006 22.030 22.226 1.00 88.62 196 ILE A C 1
ATOM 1633 O O . ILE A 1 196 ? -8.556 21.479 23.182 1.00 88.62 196 ILE A O 1
ATOM 1637 N N . HIS A 1 197 ? -6.849 21.582 21.733 1.00 82.81 197 HIS A N 1
ATOM 1638 C CA . HIS A 1 197 ? -6.195 20.388 22.276 1.00 82.81 197 HIS A CA 1
ATOM 1639 C C . HIS A 1 197 ? -5.559 20.632 23.639 1.00 82.81 197 HIS A C 1
ATOM 1641 O O . HIS A 1 197 ? -5.524 19.730 24.473 1.00 82.81 197 HIS A O 1
ATOM 1647 N N . ASN A 1 198 ? -5.066 21.846 23.867 1.00 83.69 198 ASN A N 1
ATOM 1648 C CA . ASN A 1 198 ? -4.314 22.177 25.069 1.00 83.69 198 ASN A CA 1
ATOM 1649 C C . ASN A 1 198 ? -5.176 22.825 26.156 1.00 83.69 198 ASN A C 1
ATOM 1651 O O . ASN A 1 198 ? -4.743 22.890 27.298 1.00 83.69 198 ASN A O 1
ATOM 1655 N N . SER A 1 199 ? -6.413 23.227 25.849 1.00 85.06 199 SER A N 1
ATOM 1656 C CA . SER A 1 199 ? -7.319 23.851 26.820 1.00 85.06 199 SER A CA 1
ATOM 1657 C C . SER A 1 199 ? -7.898 22.892 27.866 1.00 85.06 199 SER A C 1
ATOM 1659 O O . SER A 1 199 ? -8.644 23.335 28.733 1.00 85.06 199 SER A O 1
ATOM 1661 N N . LYS A 1 200 ? -7.645 21.580 27.766 1.00 83.50 200 LYS A N 1
ATOM 1662 C CA . LYS A 1 200 ? -8.251 20.567 28.652 1.00 83.50 200 LYS A CA 1
ATOM 1663 C C . LYS A 1 200 ? -7.475 20.325 29.944 1.00 83.50 200 LYS A C 1
ATOM 1665 O O . LYS A 1 200 ? -8.034 19.755 30.873 1.00 83.50 200 LYS A O 1
ATOM 1670 N N . THR A 1 201 ? -6.202 20.705 29.998 1.00 84.62 201 THR A N 1
ATOM 1671 C CA . THR A 1 201 ? -5.332 20.441 31.149 1.00 84.62 201 THR A CA 1
ATOM 1672 C C . THR A 1 201 ? -4.549 21.689 31.519 1.00 84.62 201 THR A C 1
ATOM 1674 O O . THR A 1 201 ? -4.170 22.471 30.650 1.00 84.62 201 THR A O 1
ATOM 1677 N N . PHE A 1 202 ? -4.269 21.865 32.810 1.00 83.81 202 PHE A N 1
ATOM 1678 C CA . PHE A 1 202 ? -3.495 23.003 33.309 1.00 83.81 202 PHE A CA 1
ATOM 1679 C C . PHE A 1 202 ? -2.099 23.078 32.665 1.00 83.81 202 PHE A C 1
ATOM 1681 O O . PHE A 1 202 ? -1.710 24.114 32.131 1.00 83.81 202 PHE A O 1
ATOM 1688 N N . ILE A 1 203 ? -1.395 21.941 32.604 1.00 81.56 203 ILE A N 1
ATOM 1689 C CA . ILE A 1 203 ? -0.094 21.807 31.923 1.00 81.56 203 ILE A CA 1
ATOM 1690 C C . ILE A 1 203 ? -0.221 22.127 30.425 1.00 81.56 203 ILE A C 1
ATOM 1692 O O . ILE A 1 203 ? 0.647 22.776 29.845 1.00 81.56 203 ILE A O 1
ATOM 1696 N N . GLY A 1 204 ? -1.320 21.702 29.793 1.00 78.19 204 GLY A N 1
ATOM 1697 C CA . GLY A 1 204 ? -1.618 22.023 28.401 1.00 78.19 204 GLY A CA 1
ATOM 1698 C C . GLY A 1 204 ? -1.722 23.529 28.183 1.00 78.19 204 GLY A C 1
ATOM 1699 O O . GLY A 1 204 ? -1.050 24.051 27.295 1.00 78.19 204 GLY A O 1
ATOM 1700 N N . ILE A 1 205 ? -2.495 24.220 29.026 1.00 86.00 205 ILE A N 1
ATOM 1701 C CA . ILE A 1 205 ? -2.698 25.672 28.970 1.00 86.00 205 ILE A CA 1
ATOM 1702 C C . ILE A 1 205 ? -1.371 26.416 29.145 1.00 86.00 205 ILE A C 1
ATOM 1704 O O . ILE A 1 205 ? -1.054 27.280 28.327 1.00 86.00 205 ILE A O 1
ATOM 1708 N N . LEU A 1 206 ? -0.561 26.037 30.139 1.00 88.38 206 LEU A N 1
ATOM 1709 C CA . LEU A 1 206 ? 0.768 26.622 30.357 1.00 88.38 2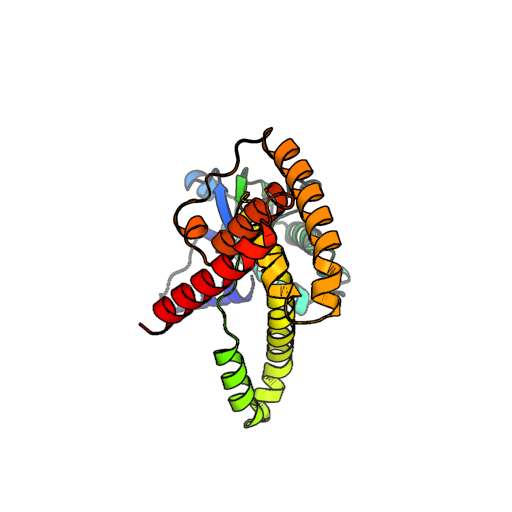06 LEU A CA 1
ATOM 1710 C C . LEU A 1 206 ? 1.713 26.412 29.163 1.00 88.38 206 LEU A C 1
ATOM 1712 O O . LEU A 1 206 ? 2.549 27.264 28.879 1.00 88.38 206 LEU A O 1
ATOM 1716 N N . GLY A 1 207 ? 1.561 25.307 28.429 1.00 84.00 207 GLY A N 1
ATOM 1717 C CA . GLY A 1 207 ? 2.355 25.005 27.237 1.00 84.00 207 GLY A CA 1
ATOM 1718 C C . GLY A 1 207 ? 1.899 25.708 25.950 1.00 84.00 207 GLY A C 1
ATOM 1719 O O . GLY A 1 207 ? 2.605 25.626 24.941 1.00 84.00 207 GLY A O 1
ATOM 1720 N N . ILE A 1 208 ? 0.742 26.385 25.939 1.00 87.50 208 ILE A N 1
ATOM 1721 C CA . ILE A 1 208 ? 0.200 27.051 24.739 1.00 87.50 208 ILE A CA 1
ATOM 1722 C C . ILE A 1 208 ? 1.177 28.080 24.142 1.00 87.50 208 ILE A C 1
ATOM 1724 O O . ILE A 1 208 ? 1.392 28.014 22.929 1.00 87.50 208 ILE A O 1
ATOM 1728 N N . PRO A 1 209 ? 1.812 28.987 24.915 1.00 89.69 209 PRO A N 1
ATOM 1729 C CA . PRO A 1 209 ? 2.714 29.996 24.355 1.00 89.69 209 PRO A CA 1
ATOM 1730 C C . PRO A 1 209 ? 3.878 29.385 23.565 1.00 89.69 209 PRO A C 1
ATOM 1732 O O . PRO A 1 209 ? 4.142 29.794 22.434 1.00 89.69 209 PRO A O 1
ATOM 1735 N N . ILE A 1 210 ? 4.516 28.345 24.114 1.00 83.69 210 ILE A N 1
ATOM 1736 C CA . ILE A 1 210 ? 5.634 27.638 23.470 1.00 83.69 210 ILE A CA 1
ATOM 1737 C C . ILE A 1 210 ? 5.159 26.960 22.179 1.00 83.69 210 ILE A C 1
ATOM 1739 O O . ILE A 1 210 ? 5.782 27.101 21.127 1.00 83.69 210 ILE A O 1
ATOM 1743 N N . LYS A 1 211 ? 4.013 26.269 22.223 1.00 81.75 211 LYS A N 1
ATOM 1744 C CA . LYS A 1 211 ? 3.445 25.580 21.051 1.00 81.75 211 LYS A CA 1
ATOM 1745 C C . LYS A 1 211 ? 3.053 26.555 19.940 1.00 81.75 211 LYS A C 1
ATOM 1747 O O . LYS A 1 211 ? 3.256 26.252 18.764 1.00 81.75 211 LYS A O 1
ATOM 1752 N N . ILE A 1 212 ? 2.535 27.732 20.293 1.00 87.50 212 ILE A N 1
ATOM 1753 C CA . ILE A 1 212 ? 2.236 28.801 19.334 1.00 87.50 212 ILE A CA 1
ATOM 1754 C C . ILE A 1 212 ? 3.525 29.351 18.718 1.00 87.50 212 ILE A C 1
ATOM 1756 O O . ILE A 1 212 ? 3.572 29.523 17.502 1.00 87.50 212 ILE A O 1
ATOM 1760 N N . LEU A 1 213 ? 4.579 29.574 19.509 1.00 83.88 213 LEU A N 1
ATOM 1761 C CA . LEU A 1 213 ? 5.867 30.054 19.001 1.00 83.88 213 LEU A CA 1
ATOM 1762 C C . LEU A 1 213 ? 6.472 29.080 17.976 1.00 83.88 213 LEU A C 1
ATOM 1764 O O . LEU A 1 213 ? 6.834 29.491 16.873 1.00 83.88 213 LEU A O 1
ATOM 1768 N N . VAL A 1 214 ? 6.497 27.784 18.300 1.00 75.50 214 VAL A N 1
ATOM 1769 C CA . VAL A 1 214 ? 6.953 26.718 17.389 1.00 75.50 214 VAL A CA 1
ATOM 1770 C C . VAL A 1 214 ? 6.098 26.684 16.118 1.00 75.50 214 VAL A C 1
ATOM 1772 O O . VAL A 1 214 ? 6.624 26.642 15.004 1.00 75.50 214 VAL A O 1
ATOM 1775 N N . CYS A 1 215 ? 4.772 26.782 16.256 1.00 79.62 215 CYS A N 1
ATOM 1776 C CA . CYS A 1 215 ? 3.857 26.847 15.118 1.00 79.62 215 CYS A CA 1
ATOM 1777 C C . CYS A 1 215 ? 4.138 28.057 14.213 1.00 79.62 215 CYS A C 1
ATOM 1779 O O . CYS A 1 215 ? 4.138 27.918 12.990 1.00 79.62 215 CYS A O 1
ATOM 1781 N N . LEU A 1 216 ? 4.395 29.235 14.787 1.00 84.00 216 LEU A N 1
ATOM 1782 C CA . LEU A 1 216 ? 4.727 30.452 14.042 1.00 84.00 216 LEU A CA 1
ATOM 1783 C C . LEU A 1 216 ? 6.067 30.327 13.312 1.00 84.00 216 LEU A C 1
ATOM 1785 O O . LEU A 1 216 ? 6.159 30.734 12.152 1.00 84.00 216 LEU A O 1
ATOM 1789 N N . TYR A 1 217 ? 7.078 29.741 13.959 1.00 78.38 217 TYR A N 1
ATOM 1790 C CA . TYR A 1 217 ? 8.388 29.484 13.360 1.00 78.38 217 TYR A CA 1
ATOM 1791 C C . TYR A 1 217 ? 8.266 28.592 12.120 1.00 78.38 217 TYR A C 1
ATOM 1793 O O . TYR A 1 217 ? 8.637 29.003 11.017 1.00 78.38 217 TYR A O 1
ATOM 1801 N N . HIS A 1 218 ? 7.650 27.414 12.265 1.00 69.69 218 HIS A N 1
ATOM 1802 C CA . HIS A 1 218 ? 7.462 26.490 11.145 1.00 69.69 218 HIS A CA 1
ATOM 1803 C C . HIS A 1 218 ? 6.538 27.056 10.069 1.00 69.69 218 HIS A C 1
ATOM 1805 O O . HIS A 1 218 ? 6.773 26.827 8.884 1.00 69.69 218 HIS A O 1
ATOM 1811 N N . HIS A 1 219 ? 5.504 27.812 10.447 1.00 77.00 219 HIS A N 1
ATOM 1812 C CA . HIS A 1 219 ? 4.625 28.459 9.479 1.00 77.00 219 HIS A CA 1
ATOM 1813 C C . HIS A 1 219 ? 5.392 29.477 8.626 1.00 77.00 219 HIS A C 1
ATOM 1815 O O . HIS A 1 219 ? 5.297 29.419 7.406 1.00 77.00 219 HIS A O 1
ATOM 1821 N N . ARG A 1 220 ? 6.221 30.338 9.235 1.00 75.94 220 ARG A N 1
ATOM 1822 C CA . ARG A 1 220 ? 7.069 31.297 8.504 1.00 75.94 220 ARG A CA 1
ATOM 1823 C C . ARG A 1 220 ? 8.106 30.609 7.618 1.00 75.94 220 ARG A C 1
ATOM 1825 O O . ARG A 1 220 ? 8.261 31.006 6.465 1.00 75.94 220 ARG A O 1
ATOM 1832 N N . TYR A 1 221 ? 8.788 29.585 8.134 1.00 70.31 221 TYR A N 1
ATOM 1833 C CA . TYR A 1 221 ? 9.762 28.801 7.368 1.00 70.31 221 TYR A CA 1
ATOM 1834 C C . TYR A 1 221 ? 9.113 28.145 6.139 1.00 70.31 221 TYR A C 1
ATOM 1836 O O . TYR A 1 221 ? 9.603 28.278 5.019 1.00 70.31 221 TYR A O 1
ATOM 1844 N N . ARG A 1 222 ? 7.947 27.516 6.331 1.00 63.59 222 ARG A N 1
ATOM 1845 C CA . ARG A 1 222 ? 7.193 26.849 5.266 1.00 63.59 222 ARG A CA 1
ATOM 1846 C C . ARG A 1 222 ? 6.648 27.839 4.231 1.00 63.59 222 ARG A C 1
ATOM 1848 O O . ARG A 1 222 ? 6.767 27.566 3.046 1.00 63.59 222 ARG A O 1
ATOM 1855 N N . THR A 1 223 ? 6.102 28.988 4.641 1.00 61.34 223 THR A N 1
ATOM 1856 C CA . THR A 1 223 ? 5.629 30.022 3.701 1.00 61.34 223 THR A CA 1
ATOM 1857 C C . THR A 1 223 ? 6.769 30.530 2.814 1.00 61.34 223 THR A C 1
ATOM 1859 O O . THR A 1 223 ? 6.583 30.643 1.609 1.00 61.34 223 THR A O 1
ATOM 1862 N N . ARG A 1 224 ? 7.976 30.740 3.361 1.00 61.75 224 ARG A N 1
ATOM 1863 C CA . ARG A 1 224 ? 9.154 31.146 2.567 1.00 61.75 224 ARG A CA 1
ATOM 1864 C C . ARG A 1 224 ? 9.582 30.095 1.536 1.00 61.75 224 ARG A C 1
ATOM 1866 O O . ARG A 1 224 ? 9.918 30.463 0.419 1.00 61.75 224 ARG A O 1
ATOM 1873 N N . HIS A 1 225 ? 9.542 28.809 1.888 1.00 55.62 225 HIS A N 1
ATOM 1874 C CA . HIS A 1 225 ? 9.929 27.719 0.981 1.00 55.62 225 HIS A CA 1
ATOM 1875 C C . HIS A 1 225 ? 8.846 27.310 -0.028 1.00 55.62 225 HIS A C 1
ATOM 1877 O O . HIS A 1 225 ? 9.172 26.701 -1.040 1.00 55.62 225 HIS A O 1
ATOM 1883 N N . LEU A 1 226 ? 7.572 27.612 0.232 1.00 52.38 226 LEU A N 1
ATOM 1884 C CA . LEU A 1 226 ? 6.471 27.307 -0.686 1.00 52.38 226 LEU A CA 1
ATOM 1885 C C . LEU A 1 226 ? 6.215 28.412 -1.715 1.00 52.38 226 LEU A C 1
ATOM 1887 O O . LEU A 1 226 ? 5.718 28.108 -2.790 1.00 52.38 226 LEU A O 1
ATOM 1891 N N . ILE A 1 227 ? 6.601 29.664 -1.445 1.00 47.56 227 ILE A N 1
ATOM 1892 C CA . ILE A 1 227 ? 6.523 30.756 -2.436 1.00 47.56 227 ILE A CA 1
ATOM 1893 C C . ILE A 1 227 ? 7.372 30.452 -3.695 1.00 47.56 227 ILE A C 1
ATOM 1895 O O . ILE A 1 227 ? 7.093 30.994 -4.756 1.00 47.56 227 ILE A O 1
ATOM 1899 N N . SER A 1 228 ? 8.348 29.533 -3.631 1.00 40.28 228 SER A N 1
ATOM 1900 C CA . SER A 1 228 ? 9.132 29.101 -4.802 1.00 40.28 228 SER A CA 1
ATOM 1901 C C . SER A 1 228 ? 8.507 27.966 -5.628 1.00 40.28 228 SER A C 1
ATOM 1903 O O . SER A 1 228 ? 9.032 27.629 -6.688 1.00 40.28 228 SER A O 1
ATOM 1905 N N . LYS A 1 229 ? 7.397 27.360 -5.185 1.00 39.22 229 LYS A N 1
ATOM 1906 C CA . LYS A 1 229 ? 6.687 26.301 -5.919 1.00 39.22 229 LYS A CA 1
ATOM 1907 C C . LYS A 1 229 ? 5.185 26.536 -5.801 1.00 39.22 229 LYS A C 1
ATOM 1909 O O . LYS A 1 229 ? 4.627 26.275 -4.742 1.00 39.22 229 LYS A O 1
ATOM 1914 N N . ASN A 1 230 ? 4.560 26.993 -6.892 1.00 35.72 230 ASN A N 1
ATOM 1915 C CA . ASN A 1 230 ? 3.118 27.248 -7.071 1.00 35.72 230 ASN A CA 1
ATOM 1916 C C . ASN A 1 230 ? 2.232 26.040 -6.708 1.00 35.72 230 ASN A C 1
ATOM 1918 O O . ASN A 1 230 ? 1.673 25.360 -7.562 1.00 35.72 230 ASN A O 1
ATOM 1922 N N . TYR A 1 231 ? 2.107 25.759 -5.422 1.00 38.66 231 TYR A N 1
ATOM 1923 C CA . TYR A 1 231 ? 1.208 24.782 -4.838 1.00 38.66 231 TYR A CA 1
ATOM 1924 C C . TYR A 1 231 ? 0.269 25.554 -3.910 1.00 38.66 231 TYR A C 1
ATOM 1926 O O . TYR A 1 231 ? 0.669 26.555 -3.333 1.00 38.66 231 TYR A O 1
ATOM 1934 N N . TYR A 1 232 ? -0.950 25.058 -3.732 1.00 44.19 232 TYR A N 1
ATOM 1935 C CA . TYR A 1 232 ? -2.027 25.578 -2.874 1.00 44.19 232 TYR A CA 1
ATOM 1936 C C . TYR A 1 232 ? -3.016 26.540 -3.544 1.00 44.19 232 TYR A C 1
ATOM 1938 O O . TYR A 1 232 ? -3.040 27.733 -3.272 1.00 44.19 232 TYR A O 1
ATOM 1946 N N . ASN A 1 233 ? -3.970 25.940 -4.259 1.00 36.00 233 ASN A N 1
ATOM 1947 C CA . ASN A 1 233 ? -5.379 26.283 -4.078 1.00 36.00 233 ASN A CA 1
ATOM 1948 C C . ASN A 1 233 ? -6.008 25.190 -3.204 1.00 36.00 233 ASN A C 1
ATOM 1950 O O . ASN A 1 233 ? -6.298 24.094 -3.674 1.00 36.00 233 ASN A O 1
ATOM 1954 N N . CYS A 1 234 ? -6.161 25.456 -1.907 1.00 45.03 234 CYS A N 1
ATOM 1955 C CA . CYS A 1 234 ? -7.064 24.681 -1.060 1.00 45.03 234 CYS A CA 1
ATOM 1956 C C . CYS A 1 234 ? -8.311 25.544 -0.880 1.00 45.03 234 CYS A C 1
ATOM 1958 O O . CYS A 1 234 ? -8.186 26.708 -0.509 1.00 45.03 234 CYS A O 1
ATOM 1960 N N . HIS A 1 235 ? -9.477 25.004 -1.224 1.00 43.25 235 HIS A N 1
ATOM 1961 C CA . HIS A 1 235 ? -10.744 25.731 -1.249 1.00 43.25 235 HIS A CA 1
ATOM 1962 C C . HIS A 1 235 ? -11.024 26.355 0.134 1.00 43.25 235 HIS A C 1
ATOM 1964 O O . HIS A 1 235 ? -11.249 25.644 1.115 1.00 43.25 235 HIS A O 1
ATOM 1970 N N . SER A 1 236 ? -10.914 27.683 0.225 1.00 52.91 236 SER A N 1
ATOM 1971 C CA . SER A 1 236 ? -10.786 28.436 1.481 1.00 52.91 236 SER A CA 1
ATOM 1972 C C . SER A 1 236 ? -12.100 28.592 2.243 1.00 52.91 236 SER A C 1
ATO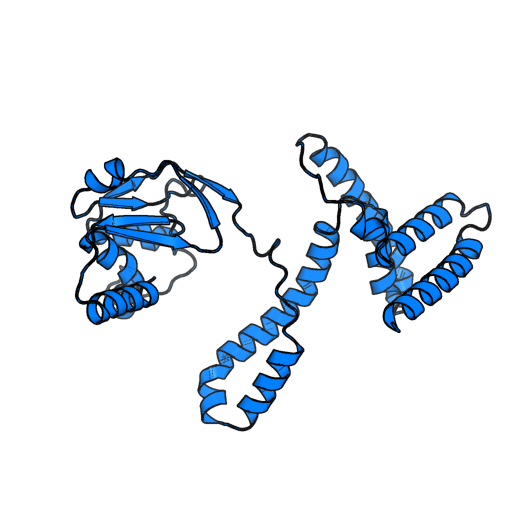M 1974 O O . SER A 1 236 ? -12.097 28.644 3.471 1.00 52.91 236 SER A O 1
ATOM 1976 N N . GLU A 1 237 ? -13.230 28.621 1.541 1.00 51.69 237 GLU A N 1
ATOM 1977 C CA . GLU A 1 237 ? -14.508 29.082 2.098 1.00 51.69 237 GLU A CA 1
ATOM 1978 C C . GLU A 1 237 ? -15.019 28.198 3.247 1.00 51.69 237 GLU A C 1
ATOM 1980 O O . GLU A 1 237 ? -15.311 28.693 4.334 1.00 51.69 237 GLU A O 1
ATOM 1985 N N . THR A 1 238 ? -15.000 26.872 3.085 1.00 57.69 238 THR A N 1
ATOM 1986 C CA . THR A 1 238 ? -15.471 25.935 4.129 1.00 57.69 238 THR A CA 1
ATOM 1987 C C . THR A 1 238 ? -14.631 25.948 5.415 1.00 57.69 238 THR A C 1
ATOM 1989 O O . THR A 1 238 ? -15.114 25.591 6.494 1.00 57.69 238 THR A O 1
ATOM 1992 N N . ILE A 1 239 ? -13.362 26.358 5.330 1.00 62.78 239 ILE A N 1
ATOM 1993 C CA . ILE A 1 239 ? -12.434 26.351 6.467 1.00 62.78 239 ILE A CA 1
ATOM 1994 C C . ILE A 1 239 ? -12.559 27.639 7.265 1.00 62.78 239 ILE A C 1
ATOM 1996 O O . ILE A 1 239 ? -12.505 27.575 8.497 1.00 62.78 239 ILE A O 1
ATOM 2000 N N . GLU A 1 240 ? -12.781 28.778 6.606 1.00 68.38 240 GLU A N 1
ATOM 2001 C CA . GLU A 1 240 ? -12.984 30.059 7.287 1.00 68.38 240 GLU A CA 1
ATOM 2002 C C . GLU A 1 240 ? -14.245 30.071 8.161 1.00 68.38 240 GLU A C 1
ATOM 2004 O O . GLU A 1 240 ? -14.275 30.708 9.219 1.00 68.38 240 GLU A O 1
ATOM 2009 N N . GLU A 1 241 ? -15.255 29.288 7.779 1.00 73.38 241 GLU A N 1
ATOM 2010 C CA . GLU A 1 241 ? -16.479 29.105 8.558 1.00 73.38 241 GLU A CA 1
ATOM 2011 C C . GLU A 1 241 ? -16.323 28.151 9.753 1.00 73.38 241 GLU A C 1
ATOM 2013 O O . GLU A 1 241 ? -17.169 28.131 10.658 1.00 73.38 241 GLU A O 1
ATOM 2018 N N . SER A 1 242 ? -15.241 27.366 9.803 1.00 80.81 242 SER A N 1
ATOM 2019 C CA . SER A 1 242 ? -15.041 26.375 10.860 1.00 80.81 242 SER A CA 1
ATOM 2020 C C . SER A 1 242 ? -14.853 27.032 12.234 1.00 80.81 242 SER A C 1
ATOM 2022 O O . SER A 1 242 ? -14.172 28.050 12.387 1.00 80.81 242 SER A O 1
ATOM 2024 N N . PHE A 1 243 ? -15.412 26.405 13.278 1.00 86.12 243 PHE A N 1
ATOM 2025 C CA . PHE A 1 243 ? -15.226 26.854 14.665 1.00 86.12 243 PHE A CA 1
ATOM 2026 C C . PHE A 1 243 ? -13.740 27.000 15.015 1.00 86.12 243 PHE A C 1
ATOM 2028 O O . PHE A 1 243 ? -13.334 27.992 15.613 1.00 86.12 243 PHE A O 1
ATOM 2035 N N . THR A 1 244 ? -12.925 26.035 14.588 1.00 85.50 244 THR A N 1
ATOM 2036 C CA . THR A 1 244 ? -11.478 26.008 14.811 1.00 85.50 244 THR A CA 1
ATOM 2037 C C . THR A 1 244 ? -10.778 27.209 14.177 1.00 85.50 244 THR A C 1
ATOM 2039 O O . THR A 1 244 ? -9.988 27.874 14.845 1.00 85.50 244 THR A O 1
ATOM 2042 N N . TYR A 1 245 ? -11.086 27.536 12.918 1.00 87.50 245 TYR A N 1
ATOM 2043 C CA . TYR A 1 245 ? -10.516 28.711 12.258 1.00 87.50 245 TYR A CA 1
ATOM 2044 C C . TYR A 1 245 ? -10.931 30.005 12.955 1.00 87.50 245 TYR A C 1
ATOM 2046 O O . TYR A 1 245 ? -10.074 30.831 13.270 1.00 87.50 245 TYR A O 1
ATOM 2054 N N . ARG A 1 246 ? -12.231 30.171 13.237 1.00 89.88 246 ARG A N 1
ATOM 2055 C CA . ARG A 1 246 ? -12.764 31.378 13.887 1.00 89.88 246 ARG A CA 1
ATOM 2056 C C . ARG A 1 246 ? -12.158 31.581 15.274 1.00 89.88 246 ARG A C 1
ATOM 2058 O O . ARG A 1 246 ? -11.749 32.692 15.595 1.00 89.88 246 ARG A O 1
ATOM 2065 N N . LEU A 1 247 ? -12.005 30.504 16.044 1.00 92.88 247 LEU A N 1
ATOM 2066 C CA . LEU A 1 247 ? -11.333 30.519 17.341 1.00 92.88 247 LEU A CA 1
ATOM 2067 C C . LEU A 1 247 ? -9.894 31.038 17.234 1.00 92.88 247 LEU A C 1
ATOM 2069 O O . LEU A 1 247 ? -9.510 31.959 17.955 1.00 92.88 247 LEU A O 1
ATOM 2073 N N . GLY A 1 248 ? -9.092 30.469 16.332 1.00 92.31 248 GLY A N 1
ATOM 2074 C CA . GLY A 1 248 ? -7.708 30.905 16.179 1.00 92.31 248 GLY A CA 1
ATOM 2075 C C . GLY A 1 248 ? -7.575 32.305 15.575 1.00 92.31 248 GLY A C 1
ATOM 2076 O O . GLY A 1 248 ? -6.688 33.052 15.979 1.00 92.31 248 GLY A O 1
ATOM 2077 N N . LYS A 1 249 ? -8.490 32.720 14.686 1.00 92.31 249 LYS A N 1
ATOM 2078 C CA . LYS A 1 249 ? -8.561 34.094 14.159 1.00 92.31 249 LYS A CA 1
ATOM 2079 C C . LYS A 1 249 ? -8.820 35.108 15.277 1.00 92.31 249 LYS A C 1
ATOM 2081 O O . LYS A 1 249 ? -8.080 36.087 15.387 1.00 92.31 249 LYS A O 1
ATOM 2086 N N . SER A 1 250 ? -9.809 34.851 16.136 1.00 92.69 250 SER A N 1
ATOM 2087 C CA . SER A 1 250 ? -10.097 35.692 17.305 1.00 92.69 250 SER A CA 1
ATOM 2088 C C . SER A 1 250 ? -8.913 35.741 18.272 1.00 92.69 250 SER A C 1
ATOM 2090 O O . SER A 1 250 ? -8.593 36.810 18.785 1.00 92.69 250 S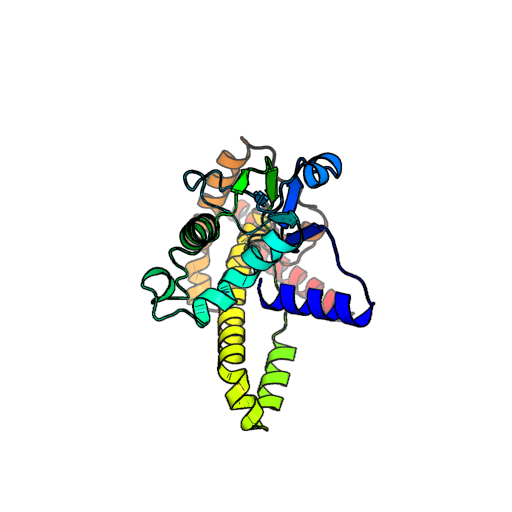ER A O 1
ATOM 2092 N N . PHE A 1 251 ? -8.201 34.626 18.464 1.00 94.12 251 PHE A N 1
ATOM 2093 C CA . PHE A 1 251 ? -7.002 34.601 19.302 1.00 94.12 251 PHE A CA 1
ATOM 2094 C C . PHE A 1 251 ? -5.872 35.467 18.727 1.00 94.12 251 PHE A C 1
ATOM 2096 O O . PHE A 1 251 ? -5.299 36.280 19.444 1.00 94.12 251 PHE A O 1
ATOM 2103 N N . ILE A 1 252 ? -5.587 35.372 17.422 1.00 92.44 252 ILE A N 1
ATOM 2104 C CA . ILE A 1 252 ? -4.587 36.232 16.762 1.00 92.44 252 ILE A CA 1
ATOM 2105 C C . ILE A 1 252 ? -4.957 37.713 16.921 1.00 92.44 252 ILE A C 1
ATOM 2107 O O . ILE A 1 252 ? -4.093 38.547 17.202 1.00 92.44 252 ILE A O 1
ATOM 2111 N N . GLN A 1 253 ? -6.236 38.057 16.745 1.00 92.44 253 GLN A N 1
ATOM 2112 C CA . GLN A 1 253 ? -6.715 39.429 16.903 1.00 92.44 253 GLN A CA 1
ATOM 2113 C C . GLN A 1 253 ? -6.566 39.926 18.346 1.00 92.44 253 GLN A C 1
ATOM 2115 O O . GLN A 1 253 ? -6.192 41.082 18.556 1.00 92.44 253 GLN A O 1
ATOM 2120 N N . ALA A 1 254 ? -6.811 39.057 19.326 1.00 92.62 254 ALA A N 1
ATOM 2121 C CA . ALA A 1 254 ? -6.601 39.340 20.738 1.00 92.62 254 ALA A CA 1
ATOM 2122 C C . ALA A 1 254 ? -5.126 39.616 21.040 1.00 92.62 254 ALA A C 1
ATOM 2124 O O . ALA A 1 254 ? -4.808 40.637 21.646 1.00 92.62 254 ALA A O 1
ATOM 2125 N N . SER A 1 255 ? -4.226 38.768 20.535 1.00 90.62 255 SER A N 1
ATOM 2126 C CA . SER A 1 255 ? -2.781 38.936 20.701 1.00 90.62 255 SER A CA 1
ATOM 2127 C C . SER A 1 255 ? -2.259 40.214 20.046 1.00 90.62 255 SER A C 1
ATOM 2129 O O . SER A 1 255 ? -1.384 40.862 20.604 1.00 90.62 255 SER A O 1
ATOM 2131 N N . ARG A 1 256 ? -2.807 40.634 18.896 1.00 89.75 256 ARG A N 1
ATOM 2132 C CA . ARG A 1 256 ? -2.446 41.919 18.262 1.00 89.75 256 ARG A CA 1
ATOM 2133 C C . ARG A 1 256 ? -2.915 43.135 19.060 1.00 89.75 256 ARG A C 1
ATOM 2135 O O . ARG A 1 256 ? -2.260 44.169 19.022 1.00 89.75 256 ARG A O 1
ATOM 2142 N N . ASN A 1 257 ? -4.031 43.010 19.773 1.00 92.56 257 ASN A N 1
ATOM 2143 C CA . ASN A 1 257 ? -4.642 44.089 20.549 1.00 92.56 257 ASN A CA 1
ATOM 2144 C C . ASN A 1 257 ? -4.474 43.882 22.059 1.00 92.56 257 ASN A C 1
ATOM 2146 O O . ASN A 1 257 ? -5.305 44.353 22.834 1.00 92.56 257 ASN A O 1
ATOM 2150 N N . TRP A 1 258 ? -3.432 43.166 22.492 1.00 87.50 258 TRP A N 1
ATOM 2151 C CA . TRP A 1 258 ? -3.249 42.798 23.899 1.00 87.50 258 TRP A CA 1
ATOM 2152 C C . TRP A 1 258 ? -3.251 44.032 24.819 1.00 87.50 258 TRP A C 1
ATOM 2154 O O . TRP A 1 258 ? -3.921 44.027 25.847 1.00 87.50 258 TRP A O 1
ATOM 2164 N N . TYR A 1 259 ? -2.621 45.123 24.370 1.00 87.25 259 TYR A N 1
ATOM 2165 C CA . TYR A 1 259 ? -2.531 46.415 25.059 1.00 87.25 259 TYR A CA 1
ATOM 2166 C C . TYR A 1 259 ? -3.853 47.207 25.104 1.00 87.25 259 TYR A C 1
ATOM 2168 O O . TYR A 1 259 ? -3.968 48.160 25.864 1.00 87.25 259 TYR A O 1
ATOM 2176 N N . LYS A 1 260 ? -4.869 46.815 24.321 1.00 90.12 260 LYS A N 1
ATOM 2177 C CA . LYS A 1 260 ? -6.226 47.401 24.331 1.00 90.12 260 LYS A CA 1
ATOM 2178 C C . LYS A 1 260 ? -7.257 46.471 24.983 1.00 90.12 260 LYS A C 1
ATOM 2180 O O . LYS A 1 260 ? -8.438 46.527 24.652 1.00 90.12 260 LYS A O 1
ATOM 2185 N N . GLY A 1 261 ? -6.813 45.542 25.832 1.00 90.19 261 GLY A N 1
ATOM 2186 C CA . GLY A 1 261 ? -7.699 44.546 26.442 1.00 90.19 261 GLY A CA 1
ATOM 2187 C C . GLY A 1 261 ? -8.169 43.459 25.468 1.00 90.19 261 GLY A C 1
ATOM 2188 O O . GLY A 1 261 ? -9.230 42.867 25.659 1.00 90.19 261 GLY A O 1
ATOM 2189 N N . GLY A 1 262 ? -7.395 43.160 24.419 1.00 89.81 262 GLY A N 1
ATOM 2190 C CA . GLY A 1 262 ? -7.760 42.183 23.386 1.00 89.81 262 GLY A CA 1
ATOM 2191 C C . GLY A 1 262 ? -8.134 40.799 23.928 1.00 89.81 262 GLY A C 1
ATOM 2192 O O . GLY A 1 262 ? -9.047 40.169 23.399 1.00 89.81 262 GLY A O 1
ATOM 2193 N N . TYR A 1 263 ? -7.501 40.342 25.013 1.00 90.50 263 TYR A N 1
ATOM 2194 C CA . TYR A 1 263 ? -7.839 39.065 25.655 1.00 90.50 263 TYR A CA 1
ATOM 2195 C C . TYR A 1 263 ? -9.146 39.101 26.461 1.00 90.50 263 TYR A C 1
ATOM 2197 O O . TYR A 1 263 ? -9.832 38.084 26.541 1.00 90.50 263 TYR A O 1
ATOM 2205 N N . ILE A 1 264 ? -9.537 40.264 26.991 1.00 90.69 264 ILE A N 1
ATOM 2206 C CA . ILE A 1 264 ? -10.850 40.449 27.629 1.00 90.69 264 ILE A CA 1
ATOM 2207 C C . ILE A 1 264 ? -11.935 40.298 26.560 1.00 90.69 264 ILE A C 1
ATOM 2209 O O . ILE A 1 264 ? -12.867 39.511 26.715 1.00 90.69 264 ILE A O 1
ATOM 2213 N N . LYS A 1 265 ? -11.761 40.972 25.415 1.00 91.56 265 LYS A N 1
ATOM 2214 C CA . LYS A 1 265 ? -12.654 40.833 24.257 1.00 91.56 265 LYS A CA 1
ATOM 2215 C C . LYS A 1 265 ? -12.707 39.393 23.734 1.00 91.56 265 LYS A C 1
ATOM 2217 O O . LYS A 1 265 ? -13.788 38.881 23.458 1.00 91.56 265 LYS A O 1
ATOM 2222 N N . PHE A 1 266 ? -11.559 38.721 23.664 1.00 93.12 266 PHE A N 1
ATOM 2223 C CA . PHE A 1 266 ? -11.468 37.326 23.235 1.00 93.12 266 PHE A CA 1
ATOM 2224 C C . PHE A 1 266 ? -12.332 36.383 24.071 1.00 93.12 266 PHE A C 1
ATOM 2226 O O . PHE A 1 266 ? -12.923 35.455 23.527 1.00 93.12 266 PHE A O 1
ATOM 2233 N N . TRP A 1 267 ? -12.429 36.616 25.380 1.00 89.94 267 TRP A N 1
ATOM 2234 C CA . TRP A 1 267 ? -13.257 35.792 26.254 1.00 89.94 267 TRP A CA 1
ATOM 2235 C C . TRP A 1 267 ? -14.750 35.890 25.896 1.00 89.94 267 TRP A C 1
ATOM 2237 O O . TRP A 1 267 ? -15.433 34.867 25.798 1.00 89.94 267 TRP A O 1
ATOM 2247 N N . PHE A 1 268 ? -15.236 37.097 25.588 1.00 91.75 268 PHE A N 1
ATOM 2248 C CA . PHE A 1 268 ? -16.600 37.308 25.090 1.00 91.75 268 PHE A CA 1
ATOM 2249 C C . PHE A 1 268 ? -16.813 36.702 23.696 1.00 91.75 268 PHE A C 1
ATOM 2251 O O . PHE A 1 268 ? -17.821 36.026 23.462 1.00 91.75 268 PHE A O 1
ATOM 2258 N N . ASP A 1 269 ? -15.849 36.876 22.788 1.00 91.25 269 ASP A N 1
ATOM 2259 C CA . ASP A 1 269 ? -15.893 36.283 21.446 1.00 91.25 269 ASP A CA 1
ATOM 2260 C C . ASP A 1 269 ? -15.946 34.749 21.520 1.00 91.25 269 ASP A C 1
ATOM 2262 O O . ASP A 1 269 ? -16.734 34.112 20.820 1.00 91.25 269 ASP A O 1
ATOM 2266 N N . LEU A 1 270 ? -15.167 34.143 22.421 1.00 91.19 270 LEU A N 1
ATOM 2267 C CA . LEU A 1 270 ? -15.153 32.703 22.665 1.00 91.19 270 LEU A CA 1
ATOM 2268 C C . LEU A 1 270 ? -16.506 32.199 23.175 1.00 91.19 270 LEU A C 1
ATOM 2270 O O . LEU A 1 270 ? -16.996 31.164 22.712 1.00 91.19 270 LEU A O 1
ATOM 2274 N N . TYR A 1 271 ? -17.122 32.925 24.112 1.00 90.75 271 TYR A N 1
ATOM 2275 C CA . TYR A 1 271 ? -18.447 32.588 24.626 1.00 90.75 271 TYR A CA 1
ATOM 2276 C C . TYR A 1 271 ? -19.496 32.597 23.505 1.00 90.75 271 TYR A C 1
ATOM 2278 O O . TYR A 1 271 ? -20.244 31.625 23.341 1.00 90.75 271 TYR A O 1
ATOM 2286 N N . LYS A 1 272 ? -19.496 33.647 22.674 1.00 91.06 272 LYS A N 1
ATOM 2287 C CA . LYS A 1 272 ? -20.393 33.770 21.517 1.00 91.06 272 LYS A CA 1
ATOM 2288 C C . LYS A 1 272 ? -20.163 32.651 20.496 1.00 91.06 272 LYS A C 1
ATOM 2290 O O . LYS A 1 272 ? -21.116 31.972 20.113 1.00 91.06 272 LYS A O 1
ATOM 2295 N N . LEU A 1 273 ? -18.906 32.389 20.130 1.00 90.25 273 LEU A N 1
ATOM 2296 C CA . LEU A 1 273 ? -18.520 31.312 19.209 1.00 90.25 273 LEU A CA 1
ATOM 2297 C C . LEU A 1 273 ? -18.985 29.937 19.701 1.00 90.25 273 LEU A C 1
ATOM 2299 O O . LEU A 1 273 ? -19.496 29.131 18.921 1.00 90.25 273 LEU A O 1
ATOM 2303 N N . LYS A 1 274 ? -18.843 29.661 21.002 1.00 87.75 274 LYS A N 1
ATOM 2304 C CA . LYS A 1 274 ? -19.286 28.398 21.608 1.00 87.75 274 LYS A CA 1
ATOM 2305 C C . LYS A 1 274 ? -20.808 28.248 21.560 1.00 87.75 274 LYS A C 1
ATOM 2307 O O . LYS A 1 274 ? -21.294 27.143 21.319 1.00 87.75 274 LYS A O 1
ATOM 2312 N N . LYS A 1 275 ? -21.557 29.337 21.772 1.00 88.81 275 LYS A N 1
ATOM 2313 C CA . LYS A 1 275 ? -23.025 29.354 21.678 1.00 88.81 275 LYS A CA 1
ATOM 2314 C C . LYS A 1 275 ? -23.498 29.086 20.246 1.00 88.81 275 LYS A C 1
ATOM 2316 O O . LYS A 1 275 ? -24.324 28.202 20.040 1.00 88.81 275 LYS A O 1
ATOM 2321 N N . GLU A 1 276 ? -22.920 29.770 19.259 1.00 87.75 276 GLU A N 1
ATOM 2322 C CA . GLU A 1 276 ? -23.218 29.552 17.834 1.00 87.75 276 GLU A CA 1
ATOM 2323 C C . GLU A 1 276 ? -22.942 28.105 17.402 1.00 87.75 276 GLU A C 1
ATOM 2325 O O . GLU A 1 276 ? -23.769 27.480 16.738 1.00 87.75 276 GLU A O 1
ATOM 2330 N N . TYR A 1 277 ? -21.805 27.545 17.823 1.00 84.56 277 TYR A N 1
ATOM 2331 C CA . TYR A 1 277 ? -21.436 26.169 17.499 1.00 84.56 277 TYR A CA 1
ATOM 2332 C C . TYR A 1 277 ? -22.404 25.136 18.089 1.00 84.56 277 TYR A C 1
ATOM 2334 O O . TYR A 1 277 ? -22.760 24.172 17.414 1.00 84.56 277 TYR A O 1
ATOM 2342 N N . LYS A 1 278 ? -22.859 25.337 19.334 1.00 83.00 278 LYS A N 1
ATOM 2343 C CA . LYS A 1 278 ? -23.866 24.466 19.961 1.00 83.00 278 LYS A CA 1
ATOM 2344 C C . LYS A 1 278 ? -25.207 24.530 19.230 1.00 83.00 278 LYS A C 1
ATOM 2346 O O . LYS A 1 278 ? -25.786 23.485 18.960 1.00 83.00 278 LYS A O 1
ATOM 2351 N N . ASN A 1 279 ? -25.654 25.726 18.851 1.00 78.75 279 ASN A N 1
ATOM 2352 C CA . ASN A 1 279 ? -26.922 25.910 18.142 1.00 78.75 279 ASN A CA 1
ATOM 2353 C C . ASN A 1 279 ? -26.912 25.288 16.735 1.00 78.75 279 ASN A C 1
ATOM 2355 O O . ASN A 1 279 ? -27.937 24.786 16.293 1.00 78.75 279 ASN A O 1
ATOM 2359 N N . LYS A 1 280 ? -25.760 25.276 16.045 1.00 73.19 280 LYS A N 1
ATOM 2360 C CA . LYS A 1 280 ? -25.602 24.590 14.749 1.00 73.19 280 LYS A CA 1
ATOM 2361 C C . LYS A 1 280 ? -25.579 23.057 14.853 1.00 73.19 280 LYS A C 1
ATOM 2363 O O . LYS A 1 280 ? -25.848 22.406 13.859 1.00 73.19 280 LYS A O 1
ATOM 2368 N N . LYS A 1 281 ? -25.229 22.489 16.013 1.00 57.44 281 LYS A N 1
ATOM 2369 C CA . LYS A 1 281 ? -25.191 21.032 16.253 1.00 57.44 281 LYS A CA 1
ATOM 2370 C C . LYS A 1 281 ? -26.505 20.441 16.777 1.00 57.44 281 LYS A C 1
ATOM 2372 O O . LYS A 1 281 ? -26.626 19.225 16.816 1.00 57.44 281 LYS A O 1
ATOM 2377 N N . GLY A 1 282 ? -27.413 21.286 17.268 1.00 49.16 282 GLY A N 1
ATOM 2378 C CA . GLY A 1 282 ? -28.729 20.893 17.788 1.00 49.16 282 GLY A CA 1
ATOM 2379 C C . GLY A 1 282 ? -29.873 21.021 16.774 1.00 49.16 282 GLY A C 1
ATOM 2380 O O . GLY A 1 282 ? -31.025 20.883 17.168 1.00 49.16 282 GLY A O 1
ATOM 2381 N N . LYS A 1 283 ? -29.554 21.328 15.514 1.00 40.09 283 LYS A N 1
ATOM 2382 C CA . LYS A 1 283 ? -30.412 21.139 14.339 1.00 40.09 283 LYS A CA 1
ATOM 2383 C C . LYS A 1 283 ? -29.892 19.931 13.575 1.00 40.09 283 LYS A C 1
ATOM 2385 O O . LYS A 1 283 ? -30.731 19.245 12.965 1.00 40.09 283 LYS A O 1
#